Protein AF-0000000067867889 (afdb_homodimer)

InterPro domains:
  IPR010084 Beta-hydroxyacyl-(acyl-carrier-protein) dehydratase FabZ [MF_00406] (2-140)
  IPR010084 Beta-hydroxyacyl-(acyl-carrier-protein) dehydratase FabZ [NF000582] (3-139)
  IPR010084 Beta-hydroxyacyl-(acyl-carrier-protein) dehydratase FabZ [TIGR01750] (2-139)
  IPR013114 Beta-hydroxydecanoyl thiol ester dehydrase, FabA/FabZ [PF07977] (11-134)
  IPR013114 Beta-hydroxydecanoyl thiol ester dehydrase, FabA/FabZ [PTHR30272] (1-140)
  IPR029069 HotDog domain superfamily [SSF54637] (1-139)

Sequence (280 aa):
MMDINEIREILPHRYPFLLVDRVTEVVEGKSIKGYKNVTINDQFFQGHFPEKPIMPGVLILEALAQLGAVSILSMNEFKGKIPMFAGADKVKWRKPVVPGDRLDLSCEIIKLRGPIGIGKAVATVEGKKVCEAEIMFAIGMMDINEIREILPHRYPFLLVDRVTEVVEGKSIKGYKNVTINDQFFQGHFPEKPIMPGVLILEALAQLGAVSILSMNEFKGKIPMFAGADKVKWRKPVVPGDRLDLSCEIIKLRGPIGIGKAVATVEGKKVCEAEIMFAIG

Solvent-accessible surface area (backbone atoms only — not comparable to full-atom values): 14003 Å² total; per-residue (Å²): 109,40,49,54,70,59,47,51,73,52,41,73,44,29,68,83,54,52,54,64,51,35,36,61,42,76,41,68,61,40,32,34,31,32,30,26,76,39,49,78,80,43,69,59,34,56,1,32,21,68,91,54,59,35,61,57,59,50,55,54,53,48,26,43,50,52,53,45,44,47,26,44,32,66,32,80,95,37,52,86,47,51,77,40,70,36,31,36,30,69,31,37,43,73,52,88,46,39,62,75,40,52,40,37,34,33,27,37,45,77,44,73,58,87,49,35,36,33,29,48,30,42,32,24,47,92,83,39,72,28,33,37,31,38,40,28,37,37,50,91,109,38,48,55,70,57,47,50,74,51,42,76,45,29,68,82,54,52,55,63,51,35,35,63,43,76,42,69,62,39,33,34,32,30,29,25,77,38,47,80,78,44,67,58,34,56,0,35,22,68,89,54,62,35,61,56,58,49,57,54,52,47,28,43,50,52,52,44,45,48,26,43,33,66,32,80,92,35,53,86,48,50,78,38,72,35,30,38,33,67,31,38,42,73,50,88,44,40,62,74,40,51,40,36,34,34,27,37,43,78,44,73,58,88,49,37,34,33,27,47,28,41,32,23,46,93,84,39,73,26,32,38,29,36,42,29,35,35,51,91

Organism: NCBI:txid29363

pLDDT: mean 97.21, std 2.28, range [83.44, 98.94]

Secondary structure (DSSP, 8-state):
-B-HHHHHHH----TTS----EEEEEETTTEEEEEEE--TTSGGGGTS-TTS----HHHHHHHHHHHHHHHHHTSGGGTTPPEEEEEEEEEEE-S---TT-EEEEEEEEEEEETTEEEEEEEEEETTEEEEEEEEEEEE-/-B-HHHHHHH----TTS----EEEEEETTTEEEEEEE--TTSGGGGTS-TTS----HHHHHHHHHHHHHHHHHTSGGGTTPPEEEEEEEEEEE-S---TT-EEEEEEEEEEEETTEEEEEEEEEETTEEEEEEEEEEEE-

Foldseek 3Di:
DDAPVRLVQQAVDDPPLQFFGDWDDADALFKTKGKGAAACPRPCQVVCPVVDRFDDLVSLVSNQVSRNSSRHCVDPVQPPWHKDFDDKDPKDFADTDGHPWMKIKMWGWDDDDPQKTWIWMFIDTPPHTGIIIITMMGTD/DDAPVRLVQQAVDDPPLQFFGDWDDADALFKTKGWGAAACPRPCQVVVPVVDRFDDLVS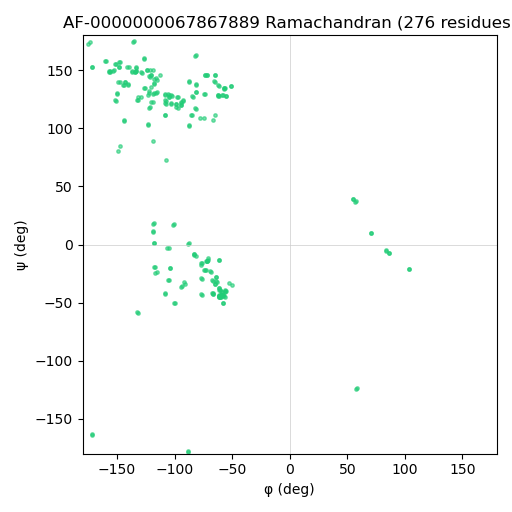LVSNQVSRNSSRHCVDPVQPPWHKDFDDKDPKDFADTDGHPWMKIKMWGWPDDDPQKTWIWMFIDTPPHTGIIIITIMGTD

Radius of gyration: 17.79 Å; Cα contacts (8 Å, |Δi|>4): 729; chains: 2; bounding box: 42×50×40 Å

Nearest PDB structures (foldseek):
  1u1z-assembly1_A  TM=9.637E-01  e=2.043E-18  Pseudomonas aeruginosa
  3d6x-assembly1_B  TM=9.650E-01  e=4.343E-18  Campylobacter jejuni subsp. jejuni 81-176
  3d6x-assembly1_D  TM=9.685E-01  e=1.329E-16  Campylobacter jejuni subsp. jejuni 81-176
  5buy-assembly1_B  TM=9.452E-01  e=1.776E-16  Francisella tularensis subsp. tularensis SCHU S4
  1zhg-assembly1_A  TM=8.861E-01  e=1.297E-14  Plasmodium falciparum

Structure (mmCIF, N/CA/C/O backbone):
data_AF-0000000067867889-model_v1
#
loop_
_entity.id
_entity.type
_entity.pdbx_description
1 polymer 3-hydroxyacyl-
#
loop_
_atom_site.group_PDB
_atom_site.id
_atom_site.type_symbol
_atom_site.label_atom_id
_atom_site.label_alt_id
_atom_site.label_comp_id
_atom_site.label_asym_id
_atom_site.label_entity_id
_atom_site.label_seq_id
_atom_site.pdbx_PDB_ins_code
_atom_site.Cartn_x
_atom_site.Cartn_y
_atom_site.Cartn_z
_atom_site.occupancy
_atom_site.B_iso_or_equiv
_atom_site.auth_seq_id
_atom_site.auth_comp_id
_atom_site.auth_asym_id
_atom_site.auth_atom_id
_atom_site.pdbx_PDB_model_num
ATOM 1 N N . MET A 1 1 ? -10.625 23.594 7.547 1 92.06 1 MET A N 1
ATOM 2 C CA . MET A 1 1 ? -10.672 22.906 6.262 1 92.06 1 MET A CA 1
ATOM 3 C C . MET A 1 1 ? -9.445 23.25 5.422 1 92.06 1 MET A C 1
ATOM 5 O O . MET A 1 1 ? -9.086 24.422 5.289 1 92.06 1 MET A O 1
ATOM 9 N N . MET A 1 2 ? -8.711 22.234 5.023 1 97.19 2 MET A N 1
ATOM 10 C CA . MET A 1 2 ? -7.539 22.453 4.18 1 97.19 2 MET A CA 1
ATOM 11 C C . MET A 1 2 ? -7.801 21.969 2.756 1 97.19 2 MET A C 1
ATOM 13 O O . MET A 1 2 ? -8.273 20.844 2.553 1 97.19 2 MET A O 1
ATOM 17 N N . ASP A 1 3 ? -7.512 22.859 1.824 1 98.12 3 ASP A N 1
ATOM 18 C CA . ASP A 1 3 ? -7.625 22.453 0.428 1 98.12 3 ASP A CA 1
ATOM 19 C C . ASP A 1 3 ? -6.32 21.828 -0.07 1 98.12 3 ASP A C 1
ATOM 21 O O . ASP A 1 3 ? -5.379 21.656 0.704 1 98.12 3 ASP A O 1
ATOM 25 N N . ILE A 1 4 ? -6.359 21.469 -1.375 1 98.19 4 ILE A N 1
ATOM 26 C CA . ILE A 1 4 ? -5.258 20.688 -1.925 1 98.19 4 ILE A CA 1
ATOM 27 C C . ILE A 1 4 ? -3.973 21.516 -1.887 1 98.19 4 ILE A C 1
ATOM 29 O O . ILE A 1 4 ? -2.885 20.984 -1.678 1 98.19 4 ILE A O 1
ATOM 33 N N . ASN A 1 5 ? -4.062 22.828 -2.074 1 98.12 5 ASN A N 1
ATOM 34 C CA . ASN A 1 5 ? -2.873 23.672 -2.039 1 98.12 5 ASN A CA 1
ATOM 35 C C . ASN A 1 5 ? -2.258 23.719 -0.644 1 98.12 5 ASN A C 1
ATOM 37 O O . ASN A 1 5 ? -1.038 23.641 -0.496 1 98.12 5 ASN A O 1
ATOM 41 N N . GLU A 1 6 ? -3.059 23.812 0.32 1 98.06 6 GLU A N 1
ATOM 42 C CA . GLU A 1 6 ? -2.596 23.812 1.704 1 98.06 6 GLU A CA 1
ATOM 43 C C . GLU A 1 6 ? -2.004 22.453 2.086 1 98.06 6 GLU A C 1
ATOM 45 O O . GLU A 1 6 ? -0.98 22.391 2.771 1 98.06 6 GLU A O 1
ATOM 50 N N . ILE A 1 7 ? -2.641 21.391 1.685 1 98.25 7 ILE A N 1
ATOM 51 C CA . ILE A 1 7 ? -2.152 20.047 1.947 1 98.25 7 ILE A CA 1
ATOM 52 C C . ILE A 1 7 ? -0.767 19.859 1.331 1 98.25 7 ILE A C 1
ATOM 54 O O . ILE A 1 7 ? 0.137 19.312 1.966 1 98.25 7 ILE A O 1
ATOM 58 N N . ARG A 1 8 ? -0.556 20.391 0.138 1 97.31 8 ARG A N 1
ATOM 59 C CA . ARG A 1 8 ? 0.701 20.25 -0.592 1 97.31 8 ARG A CA 1
ATOM 60 C C . ARG A 1 8 ? 1.818 21.031 0.093 1 97.31 8 ARG A C 1
ATOM 62 O O . ARG A 1 8 ? 3 20.75 -0.122 1 97.31 8 ARG A O 1
ATOM 69 N N . GLU A 1 9 ? 1.477 22.031 0.89 1 97.19 9 GLU A N 1
ATOM 70 C CA . GLU A 1 9 ? 2.475 22.766 1.662 1 97.19 9 GLU A CA 1
ATOM 71 C C . GLU A 1 9 ? 2.994 21.938 2.828 1 97.19 9 GLU A C 1
ATOM 73 O O . GLU A 1 9 ? 4.078 22.203 3.355 1 97.19 9 GLU A O 1
ATOM 78 N N . ILE A 1 10 ? 2.195 20.984 3.188 1 97.12 10 ILE A N 1
ATOM 79 C CA . ILE A 1 10 ? 2.52 20.188 4.371 1 97.12 10 ILE A CA 1
ATOM 80 C C . ILE A 1 10 ? 3.141 18.859 3.947 1 97.12 10 ILE A C 1
ATOM 82 O O . ILE A 1 10 ? 4.199 18.484 4.453 1 97.12 10 ILE A O 1
ATOM 86 N N . LEU A 1 11 ? 2.504 18.156 3.037 1 97 11 LEU A N 1
ATOM 87 C CA . LEU A 1 11 ? 2.959 16.859 2.568 1 97 11 LEU A CA 1
ATOM 88 C C . LEU A 1 11 ? 3.932 17 1.403 1 97 11 LEU A C 1
ATOM 90 O O . LEU A 1 11 ? 3.695 17.797 0.489 1 97 11 LEU A O 1
ATOM 94 N N . PRO A 1 12 ? 4.934 16.203 1.407 1 96.44 12 PRO A N 1
ATOM 95 C CA . PRO A 1 12 ? 5.844 16.234 0.26 1 96.44 12 PRO A CA 1
ATOM 96 C C . PRO A 1 12 ? 5.32 15.422 -0.924 1 96.44 12 PRO A C 1
ATOM 98 O O . PRO A 1 12 ? 5.879 15.492 -2.021 1 96.44 12 PRO A O 1
ATOM 101 N N . HIS A 1 13 ? 4.301 14.672 -0.744 1 97.56 13 HIS A N 1
ATOM 102 C CA . HIS A 1 13 ? 3.709 13.82 -1.769 1 97.56 13 HIS A CA 1
ATOM 103 C C . HIS A 1 13 ? 3.129 14.648 -2.908 1 97.56 13 HIS A C 1
ATOM 105 O O . HIS A 1 13 ? 2.578 15.727 -2.678 1 97.56 13 HIS A O 1
ATOM 111 N N . ARG A 1 14 ? 3.219 14.117 -4.059 1 97.69 14 ARG A N 1
ATOM 112 C CA . ARG A 1 14 ? 2.621 14.695 -5.258 1 97.69 14 ARG A CA 1
ATOM 113 C C . ARG A 1 14 ? 1.938 13.625 -6.102 1 97.69 14 ARG A C 1
ATOM 115 O O . ARG A 1 14 ? 1.982 12.438 -5.766 1 97.69 14 ARG A O 1
ATOM 122 N N . TYR A 1 15 ? 1.26 14.078 -7.16 1 95.12 15 TYR A N 1
ATOM 123 C CA . TYR A 1 15 ? 0.7 13.117 -8.102 1 95.12 15 TYR A CA 1
ATOM 124 C C . TYR A 1 15 ? 1.784 12.203 -8.648 1 95.12 15 TYR A C 1
ATOM 126 O O . TYR A 1 15 ? 2.887 12.648 -8.969 1 95.12 15 TYR A O 1
ATOM 134 N N . PRO A 1 16 ? 1.438 10.961 -8.664 1 95.31 16 PRO A N 1
ATOM 135 C CA . PRO A 1 16 ? 0.186 10.227 -8.469 1 95.31 16 PRO A CA 1
ATOM 136 C C . PRO A 1 16 ? 0.068 9.617 -7.074 1 95.31 16 PRO A C 1
ATOM 138 O O . PRO A 1 16 ? -0.771 8.742 -6.848 1 95.31 16 PRO A O 1
ATOM 141 N N . PHE A 1 17 ? 0.87 10.07 -6.094 1 97.38 17 PHE A N 1
ATOM 142 C CA . PHE A 1 17 ? 0.901 9.398 -4.801 1 97.38 17 PHE A CA 1
ATOM 143 C C . PHE A 1 17 ? 0.455 10.336 -3.688 1 97.38 17 PHE A C 1
ATOM 145 O O . PHE A 1 17 ? 0.81 10.141 -2.523 1 97.38 17 PHE A O 1
ATOM 152 N N . LEU A 1 18 ? -0.107 11.516 -4.055 1 98.12 18 LEU A N 1
ATOM 153 C CA . LEU A 1 18 ? -0.86 12.336 -3.107 1 98.12 18 LEU A CA 1
ATOM 154 C C . LEU A 1 18 ? -2.311 11.875 -3.027 1 98.12 18 LEU A C 1
ATOM 156 O O . LEU A 1 18 ? -3.076 12.047 -3.98 1 98.12 18 LEU A O 1
ATOM 160 N N . LEU A 1 19 ? -2.719 11.297 -1.883 1 98.62 19 LEU A N 1
ATOM 161 C CA . LEU A 1 19 ? -3.961 10.539 -1.823 1 98.62 19 LEU A CA 1
ATOM 162 C C . LEU A 1 19 ? -4.941 11.172 -0.841 1 98.62 19 LEU A C 1
ATOM 164 O O . LEU A 1 19 ? -5.828 10.492 -0.316 1 98.62 19 LEU A O 1
ATOM 168 N N . VAL A 1 20 ? -4.758 12.383 -0.496 1 98.81 20 VAL A N 1
ATOM 169 C CA . VAL A 1 20 ? -5.695 13.164 0.304 1 98.81 20 VAL A CA 1
ATOM 170 C C . VAL A 1 20 ? -6.148 14.391 -0.482 1 98.81 20 VAL A C 1
ATOM 172 O O . VAL A 1 20 ? -5.328 15.227 -0.866 1 98.81 20 VAL A O 1
ATOM 175 N N . ASP A 1 21 ? -7.414 14.5 -0.655 1 98.81 21 ASP A N 1
ATOM 176 C CA . ASP A 1 21 ? -7.949 15.594 -1.463 1 98.81 21 ASP A CA 1
ATOM 177 C C . ASP A 1 21 ? -8.336 16.781 -0.59 1 98.81 21 ASP A C 1
ATOM 179 O O . ASP A 1 21 ? -8.258 17.938 -1.029 1 98.81 21 ASP A O 1
ATOM 183 N N . ARG A 1 22 ? -8.836 16.469 0.567 1 98.88 22 ARG A N 1
ATOM 184 C CA . ARG A 1 22 ? -9.32 17.5 1.483 1 98.88 22 ARG A CA 1
ATOM 185 C C . ARG A 1 22 ? -9.109 17.078 2.936 1 98.88 22 ARG A C 1
ATOM 187 O O . ARG A 1 22 ? -9.25 15.906 3.273 1 98.88 22 ARG A O 1
ATOM 194 N N . VAL A 1 23 ? -8.719 18 3.754 1 98.88 23 VAL A N 1
ATOM 195 C CA . VAL A 1 23 ? -8.781 17.859 5.203 1 98.88 23 VAL A CA 1
ATOM 196 C C . VAL A 1 23 ? -9.938 18.688 5.758 1 98.88 23 VAL A C 1
ATOM 198 O O . VAL A 1 23 ? -10.031 19.891 5.496 1 98.88 23 VAL A O 1
ATOM 201 N N . THR A 1 24 ? -10.766 18.047 6.523 1 98.81 24 THR A N 1
ATOM 202 C CA . THR A 1 24 ? -11.984 18.719 6.949 1 98.81 24 THR A CA 1
ATOM 203 C C . THR A 1 24 ? -11.891 19.141 8.414 1 98.81 24 THR A C 1
ATOM 205 O O . THR A 1 24 ? -12.555 20.078 8.836 1 98.81 24 THR A O 1
ATOM 208 N N . GLU A 1 25 ? -11.164 18.391 9.188 1 98.56 25 GLU A N 1
ATOM 209 C CA . GLU A 1 25 ? -10.938 18.656 10.609 1 98.56 25 GLU A CA 1
ATOM 210 C C . GLU A 1 25 ? -9.516 18.281 11.008 1 98.56 25 GLU A C 1
ATOM 212 O O . GLU A 1 25 ? -8.984 17.25 10.562 1 98.56 25 GLU A O 1
ATOM 217 N N . VAL A 1 26 ? -8.961 19.172 11.867 1 97.62 26 VAL A N 1
ATOM 218 C CA . VAL A 1 26 ? -7.621 18.812 12.328 1 97.62 26 VAL A CA 1
ATOM 219 C C . VAL A 1 26 ? -7.387 19.391 13.727 1 97.62 26 VAL A C 1
ATOM 221 O O . VAL A 1 26 ? -7.688 20.547 13.977 1 97.62 26 VAL A O 1
ATOM 224 N N . VAL A 1 27 ? -7.074 18.562 14.586 1 97.12 27 VAL A N 1
ATOM 225 C CA . VAL A 1 27 ? -6.398 18.922 15.828 1 97.12 27 VAL A CA 1
ATOM 226 C C . VAL A 1 27 ? -4.949 18.438 15.789 1 97.12 27 VAL A C 1
ATOM 228 O O . VAL A 1 27 ? -4.691 17.234 15.867 1 97.12 27 VAL A O 1
ATOM 231 N N . GLU A 1 28 ? -4.031 19.297 15.727 1 95.75 28 GLU A N 1
ATOM 232 C CA . GLU A 1 28 ? -2.625 18.984 15.484 1 95.75 28 GLU A CA 1
ATOM 233 C C . GLU A 1 28 ? -2.105 17.969 16.5 1 95.75 28 GLU A C 1
ATOM 235 O O . GLU A 1 28 ? -2.273 18.156 17.703 1 95.75 28 GLU A O 1
ATOM 240 N N . GLY A 1 29 ? -1.526 16.953 15.984 1 95.25 29 GLY A N 1
ATOM 241 C CA . GLY A 1 29 ? -0.893 15.953 16.828 1 95.25 29 GLY A CA 1
ATOM 242 C C . GLY A 1 29 ? -1.887 15.117 17.609 1 95.25 29 GLY A C 1
ATOM 243 O O . GLY A 1 29 ? -1.506 14.391 18.531 1 95.25 29 GLY A O 1
ATOM 244 N N . LYS A 1 30 ? -3.16 15.266 17.281 1 96.94 30 LYS A N 1
ATOM 245 C CA . LYS A 1 30 ? -4.156 14.555 18.094 1 96.94 30 LYS A CA 1
ATOM 246 C C . LYS A 1 30 ? -5.156 13.82 17.203 1 96.94 30 LYS A C 1
ATOM 248 O O . LYS A 1 30 ? -5.328 12.609 17.328 1 96.94 30 LYS A O 1
ATOM 253 N N . SER A 1 31 ? -5.84 14.586 16.344 1 98.38 31 SER A N 1
ATOM 254 C CA . SER A 1 31 ? -6.859 13.969 15.5 1 98.38 31 SER A CA 1
ATOM 255 C C . SER A 1 31 ? -7.02 14.719 14.188 1 98.38 31 SER A C 1
ATOM 257 O O . SER A 1 31 ? -6.766 15.922 14.109 1 98.38 31 SER A O 1
ATOM 259 N N . ILE A 1 32 ? -7.5 13.977 13.188 1 98.81 32 ILE A N 1
ATOM 260 C CA . ILE A 1 32 ? -7.672 14.586 11.867 1 98.81 32 ILE A CA 1
ATOM 261 C C . ILE A 1 32 ? -8.719 13.805 11.07 1 98.81 32 ILE A C 1
ATOM 263 O O . ILE A 1 32 ? -8.836 12.586 11.219 1 98.81 32 ILE A O 1
ATOM 267 N N . LYS A 1 33 ? -9.438 14.508 10.211 1 98.94 33 LYS A N 1
ATOM 268 C CA . LYS A 1 33 ? -10.391 13.945 9.258 1 98.94 33 LYS A CA 1
ATOM 269 C C . LYS A 1 33 ? -10.219 14.57 7.879 1 98.94 33 LYS A C 1
ATOM 271 O O . LYS A 1 33 ? -9.859 15.742 7.758 1 98.94 33 LYS A O 1
ATOM 276 N N . GLY A 1 34 ? -10.469 13.875 6.891 1 98.94 34 GLY A N 1
ATOM 277 C CA . GLY A 1 34 ? -10.43 14.289 5.5 1 98.94 34 GLY A CA 1
ATOM 278 C C . GLY A 1 34 ? -10.984 13.25 4.547 1 98.94 34 GLY A C 1
ATOM 279 O O . GLY A 1 34 ? -11.734 12.359 4.961 1 98.94 34 GLY A O 1
ATOM 280 N N . TYR A 1 35 ? -10.664 13.422 3.23 1 98.94 35 TYR A N 1
ATOM 281 C CA . TYR A 1 35 ? -11.18 12.414 2.314 1 98.94 35 TYR A CA 1
ATOM 282 C C . TYR A 1 35 ? -10.383 12.406 1.014 1 98.94 35 TYR A C 1
ATOM 284 O O . TYR A 1 35 ? -9.625 13.336 0.736 1 98.94 35 TYR A O 1
ATOM 292 N N . LYS A 1 36 ? -10.445 11.336 0.365 1 98.88 36 LYS A N 1
ATOM 293 C CA . LYS A 1 36 ? -10.023 11.156 -1.02 1 98.88 36 LYS A CA 1
ATOM 294 C C . LYS A 1 36 ? -11.203 10.789 -1.914 1 98.88 36 LYS A C 1
ATOM 296 O O . LYS A 1 36 ? -11.961 9.867 -1.606 1 98.88 36 LYS A O 1
ATOM 301 N N . ASN A 1 37 ? -11.328 11.492 -3.012 1 98.88 37 ASN A N 1
ATOM 302 C CA . ASN A 1 37 ? -12.258 11.086 -4.059 1 98.88 37 ASN A CA 1
ATOM 303 C C . ASN A 1 37 ? -11.633 10.039 -4.984 1 98.88 37 ASN A C 1
ATOM 305 O O . ASN A 1 37 ? -10.547 10.258 -5.527 1 98.88 37 ASN A O 1
ATOM 309 N N . VAL A 1 38 ? -12.352 8.914 -5.145 1 98.81 38 VAL A N 1
ATOM 310 C CA . VAL A 1 38 ? -11.852 7.816 -5.965 1 98.81 38 VAL A CA 1
ATOM 311 C C . VAL A 1 38 ? -12.461 7.895 -7.363 1 98.81 38 VAL A C 1
ATOM 313 O O . VAL A 1 38 ? -13.68 7.801 -7.523 1 98.81 38 VAL A O 1
ATOM 316 N N . THR A 1 39 ? -11.602 8.078 -8.344 1 98.56 39 THR A N 1
ATOM 317 C CA . THR A 1 39 ? -12.039 8.234 -9.727 1 98.56 39 THR A CA 1
ATOM 318 C C . THR A 1 39 ? -11.375 7.199 -10.625 1 98.56 39 THR A C 1
ATOM 320 O O . THR A 1 39 ? -10.242 6.781 -10.375 1 98.56 39 THR A O 1
ATOM 323 N N . ILE A 1 40 ? -12.094 6.805 -11.711 1 97.94 40 ILE A N 1
ATOM 324 C CA . ILE A 1 40 ? -11.562 5.82 -12.648 1 97.94 40 ILE A CA 1
ATOM 325 C C . ILE A 1 40 ? -10.273 6.348 -13.281 1 97.94 40 ILE A C 1
ATOM 327 O O . ILE A 1 40 ? -9.492 5.582 -13.844 1 97.94 40 ILE A O 1
ATOM 331 N N . ASN A 1 41 ? -10.047 7.656 -13.094 1 97.06 41 ASN A N 1
ATOM 332 C CA . ASN A 1 41 ? -8.867 8.281 -13.68 1 97.06 41 ASN A CA 1
ATOM 333 C C . ASN A 1 41 ? -7.633 8.086 -12.812 1 97.06 41 ASN A C 1
ATOM 335 O O . ASN A 1 41 ? -6.527 8.469 -13.203 1 97.06 41 ASN A O 1
ATOM 339 N N . ASP A 1 42 ? -7.793 7.559 -11.625 1 96.69 42 ASP A N 1
ATOM 340 C CA . ASP A 1 42 ? -6.617 7.203 -10.836 1 96.69 42 ASP A CA 1
ATOM 341 C C . ASP A 1 42 ? -5.777 6.145 -11.547 1 96.69 42 ASP A C 1
ATOM 343 O O . ASP A 1 42 ? -6.312 5.148 -12.039 1 96.69 42 ASP A O 1
ATOM 347 N N . GLN A 1 43 ? -4.527 6.301 -11.555 1 95.5 43 GLN A N 1
ATOM 348 C CA . GLN A 1 43 ? -3.617 5.555 -12.422 1 95.5 43 GLN A CA 1
ATOM 349 C C . GLN A 1 43 ? -3.6 4.074 -12.047 1 95.5 43 GLN A C 1
ATOM 351 O O . GLN A 1 43 ? -3.418 3.215 -12.914 1 95.5 43 GLN A O 1
ATOM 356 N N . PHE A 1 44 ? -3.793 3.771 -10.805 1 96.81 44 PHE A N 1
ATOM 357 C CA . PHE A 1 44 ? -3.627 2.398 -10.336 1 96.81 44 PHE A CA 1
ATOM 358 C C . PHE A 1 44 ? -4.746 1.51 -10.859 1 96.81 44 PHE A C 1
ATOM 360 O O . PHE A 1 44 ? -4.637 0.282 -10.836 1 96.81 44 PHE A O 1
ATOM 367 N N . PHE A 1 45 ? -5.805 2.061 -11.43 1 97.31 45 PHE A N 1
ATOM 368 C CA . PHE A 1 45 ? -6.906 1.25 -11.938 1 97.31 45 PHE A CA 1
ATOM 369 C C . PHE A 1 45 ? -6.539 0.61 -13.273 1 97.31 45 PHE A C 1
ATOM 371 O O . PHE A 1 45 ? -7.191 -0.342 -13.711 1 97.31 45 PHE A O 1
ATOM 378 N N . GLN A 1 46 ? -5.531 1.131 -13.906 1 95.56 46 GLN A N 1
ATOM 379 C CA . GLN A 1 46 ? -5.051 0.515 -15.133 1 95.56 46 GLN A CA 1
ATOM 380 C C . GLN A 1 46 ? -4.508 -0.886 -14.875 1 95.56 46 GLN A C 1
ATOM 382 O O . GLN A 1 46 ? -4.574 -1.758 -15.742 1 95.56 46 GLN A O 1
ATOM 387 N N . GLY A 1 47 ? -4.047 -1.03 -13.664 1 95.94 47 GLY A N 1
ATOM 388 C CA . GLY A 1 47 ? -3.383 -2.289 -13.359 1 95.94 47 GLY A CA 1
ATOM 389 C C . GLY A 1 47 ? -4.109 -3.105 -12.312 1 95.94 47 GLY A C 1
ATOM 390 O O . GLY A 1 47 ? -3.885 -4.312 -12.188 1 95.94 47 GLY A O 1
ATOM 391 N N . HIS A 1 48 ? -4.934 -2.504 -11.445 1 96.25 48 HIS A N 1
ATOM 392 C CA . HIS A 1 48 ? -5.66 -3.156 -10.367 1 96.25 48 HIS A CA 1
ATOM 393 C C . HIS A 1 48 ? -7.168 -3.002 -10.547 1 96.25 48 HIS A C 1
ATOM 395 O O . HIS A 1 48 ? -7.801 -2.201 -9.852 1 96.25 48 HIS A O 1
ATOM 401 N N . PHE A 1 49 ? -7.961 -3.672 -11.125 1 91.25 49 PHE A N 1
ATOM 402 C CA . PHE A 1 49 ? -7.664 -4.605 -12.203 1 91.25 49 PHE A CA 1
ATOM 403 C C . PHE A 1 49 ? -8.25 -4.117 -13.516 1 91.25 49 PHE A C 1
ATOM 405 O O . PHE A 1 49 ? -9.312 -3.488 -13.539 1 91.25 49 PHE A O 1
ATOM 412 N N . PRO A 1 50 ? -7.664 -4.336 -14.555 1 89.81 50 PRO A N 1
ATOM 413 C CA . PRO A 1 50 ? -8.18 -3.775 -15.805 1 89.81 50 PRO A CA 1
ATOM 414 C C . PRO A 1 50 ? -9.664 -4.059 -16.016 1 89.81 50 PRO A C 1
ATOM 416 O O . PRO A 1 50 ? -10.398 -3.182 -16.469 1 89.81 50 PRO A O 1
ATOM 419 N N . GLU A 1 51 ? -10.172 -5.195 -15.594 1 91.12 51 GLU A N 1
ATOM 420 C CA . GLU A 1 51 ? -11.555 -5.562 -15.875 1 91.12 51 GLU A CA 1
ATOM 421 C C . GLU A 1 51 ? -12.422 -5.434 -14.625 1 91.12 51 GLU A C 1
ATOM 423 O O . GLU A 1 51 ? -13.633 -5.672 -14.672 1 91.12 51 GLU A O 1
ATOM 428 N N . LYS A 1 52 ? -11.906 -5.113 -13.523 1 94.38 52 LYS A N 1
ATOM 429 C CA . LYS A 1 52 ? -12.594 -4.98 -12.242 1 94.38 52 LYS A CA 1
ATOM 430 C C . LYS A 1 52 ? -11.93 -3.916 -11.375 1 94.38 52 LYS A C 1
ATOM 432 O O . LYS A 1 52 ? -11.172 -4.242 -10.453 1 94.38 52 LYS A O 1
ATOM 437 N N . PRO A 1 53 ? -12.312 -2.678 -11.719 1 96.56 53 PRO A N 1
ATOM 438 C CA . PRO A 1 53 ? -11.625 -1.594 -11.016 1 96.56 53 PRO A CA 1
ATOM 439 C C . PRO A 1 53 ? -11.922 -1.58 -9.516 1 96.56 53 PRO A C 1
ATOM 441 O O . PRO A 1 53 ? -13.055 -1.316 -9.109 1 96.56 53 PRO A O 1
ATOM 444 N N . ILE A 1 54 ? -10.922 -1.882 -8.742 1 97.31 54 ILE A N 1
ATOM 445 C CA . ILE A 1 54 ? -10.938 -1.859 -7.285 1 97.31 54 ILE A CA 1
ATOM 446 C C . ILE A 1 54 ? -9.703 -1.113 -6.77 1 97.31 54 ILE A C 1
ATOM 448 O O . ILE A 1 54 ? -8.578 -1.39 -7.195 1 97.31 54 ILE A O 1
ATOM 452 N N . MET A 1 55 ? -9.906 -0.119 -5.926 1 98.5 55 MET A N 1
ATOM 453 C CA . MET A 1 55 ? -8.758 0.57 -5.344 1 98.5 55 MET A CA 1
ATOM 454 C C . MET A 1 55 ? -7.91 -0.39 -4.52 1 98.5 55 MET A C 1
ATOM 456 O O . MET A 1 55 ? -8.43 -1.117 -3.672 1 98.5 55 MET A O 1
ATOM 460 N N . PRO A 1 56 ? -6.645 -0.435 -4.777 1 98.06 56 PRO A N 1
ATOM 461 C CA . PRO A 1 56 ? -5.809 -1.332 -3.979 1 98.06 56 PRO A CA 1
ATOM 462 C C . PRO A 1 56 ? -5.891 -1.038 -2.482 1 98.06 56 PRO A C 1
ATOM 464 O O . PRO A 1 56 ? -5.781 0.12 -2.07 1 98.06 56 PRO A O 1
ATOM 467 N N . GLY A 1 57 ? -6.031 -2.041 -1.668 1 98.44 57 GLY A N 1
ATOM 468 C CA . GLY A 1 57 ? -6.078 -1.867 -0.225 1 98.44 57 GLY A CA 1
ATOM 469 C C . GLY A 1 57 ? -4.867 -1.145 0.33 1 98.44 57 GLY A C 1
ATOM 470 O O . GLY A 1 57 ? -4.996 -0.28 1.2 1 98.44 57 GLY A O 1
ATOM 471 N N . VAL A 1 58 ? -3.729 -1.404 -0.147 1 98.81 58 VAL A N 1
ATOM 472 C CA . VAL A 1 58 ? -2.494 -0.81 0.354 1 98.81 58 VAL A CA 1
ATOM 473 C C . VAL A 1 58 ? -2.514 0.699 0.115 1 98.81 58 VAL A C 1
ATOM 475 O O . VAL A 1 58 ? -1.917 1.462 0.877 1 98.81 58 VAL A O 1
ATOM 478 N N . LEU A 1 59 ? -3.164 1.143 -0.932 1 98.75 59 LEU A N 1
ATOM 479 C CA . LEU A 1 59 ? -3.236 2.576 -1.192 1 98.75 59 LEU A CA 1
ATOM 480 C C . LEU A 1 59 ? -4.254 3.244 -0.273 1 98.75 59 LEU A C 1
ATOM 482 O O . LEU A 1 59 ? -4.105 4.418 0.075 1 98.75 59 LEU A O 1
ATOM 486 N N . ILE A 1 60 ? -5.273 2.512 0.14 1 98.94 60 ILE A N 1
ATOM 487 C CA . ILE A 1 60 ? -6.156 3.016 1.187 1 98.94 60 ILE A CA 1
ATOM 488 C C . ILE A 1 60 ? -5.359 3.229 2.473 1 98.94 60 ILE A C 1
ATOM 490 O O . ILE A 1 60 ? -5.473 4.277 3.113 1 98.94 60 ILE A O 1
ATOM 494 N N . LEU A 1 61 ? -4.535 2.268 2.781 1 98.94 61 LEU A N 1
ATOM 495 C CA . LEU A 1 61 ? -3.656 2.379 3.941 1 98.94 61 LEU A CA 1
ATOM 496 C C . LEU A 1 61 ? -2.738 3.59 3.816 1 98.94 61 LEU A C 1
ATOM 498 O O . LEU A 1 61 ? -2.539 4.328 4.785 1 98.94 61 LEU A O 1
ATOM 502 N N . GLU A 1 62 ? -2.184 3.789 2.643 1 98.75 62 GLU A N 1
ATOM 503 C CA . GLU A 1 62 ? -1.324 4.941 2.385 1 98.75 62 GLU A CA 1
ATOM 504 C C . GLU A 1 62 ? -2.084 6.25 2.568 1 98.75 62 GLU A C 1
ATOM 506 O O . GLU A 1 62 ? -1.554 7.207 3.137 1 98.75 62 GLU A O 1
ATOM 511 N N . ALA A 1 63 ? -3.285 6.316 2.08 1 98.88 63 ALA A N 1
ATOM 512 C CA . ALA A 1 63 ? -4.102 7.516 2.24 1 98.88 63 ALA A CA 1
ATOM 513 C C . ALA A 1 63 ? -4.289 7.859 3.717 1 98.88 63 ALA A C 1
ATOM 515 O O . ALA A 1 63 ? -4.188 9.023 4.109 1 98.88 63 ALA A O 1
ATOM 516 N N . LEU A 1 64 ? -4.547 6.816 4.473 1 98.94 64 LEU A N 1
ATOM 517 C CA . LEU A 1 64 ? -4.68 6.992 5.914 1 98.94 64 LEU A CA 1
ATOM 518 C C . LEU A 1 64 ? -3.381 7.512 6.523 1 98.94 64 LEU A C 1
ATOM 520 O O . LEU A 1 64 ? -3.4 8.414 7.359 1 98.94 64 LEU A O 1
ATOM 524 N N . ALA A 1 65 ? -2.285 6.934 6.117 1 98.69 65 ALA A N 1
ATOM 525 C CA . ALA A 1 65 ? -0.979 7.348 6.621 1 98.69 65 ALA A CA 1
ATOM 526 C C . ALA A 1 65 ? -0.693 8.805 6.27 1 98.69 65 ALA A C 1
ATOM 528 O O . ALA A 1 65 ? -0.212 9.57 7.105 1 98.69 65 ALA A O 1
ATOM 529 N N . GLN A 1 66 ? -0.971 9.172 5.059 1 98.56 66 GLN A N 1
ATOM 530 C CA . GLN A 1 66 ? -0.767 10.547 4.629 1 98.56 66 GLN A CA 1
ATOM 531 C C . GLN A 1 66 ? -1.605 11.516 5.461 1 98.56 66 GLN A C 1
ATOM 533 O O . GLN A 1 66 ? -1.121 12.57 5.871 1 98.56 66 GLN A O 1
ATOM 538 N N . LEU A 1 67 ? -2.855 11.172 5.684 1 98.75 67 LEU A N 1
ATOM 539 C CA . LEU A 1 67 ? -3.723 12.016 6.5 1 98.75 67 LEU A CA 1
ATOM 540 C C . LEU A 1 67 ? -3.133 12.211 7.891 1 98.75 67 LEU A C 1
ATOM 542 O O . LEU A 1 67 ? -3.053 13.344 8.375 1 98.75 67 LEU A O 1
ATOM 546 N N . GLY A 1 68 ? -2.754 11.117 8.523 1 98.12 68 GLY A N 1
ATOM 547 C CA . GLY A 1 68 ? -2.104 11.219 9.82 1 98.12 68 GLY A CA 1
ATOM 548 C C . GLY A 1 68 ? -0.865 12.094 9.797 1 98.12 68 GLY A C 1
ATOM 549 O O . GLY A 1 68 ? -0.632 12.867 10.727 1 98.12 68 GLY A O 1
ATOM 550 N N . ALA A 1 69 ? -0.095 11.961 8.742 1 97.5 69 ALA A N 1
ATOM 551 C CA . ALA A 1 69 ? 1.124 12.75 8.602 1 97.5 69 ALA A CA 1
ATOM 552 C C . ALA A 1 69 ? 0.807 14.242 8.57 1 97.5 69 ALA A C 1
ATOM 554 O O . ALA A 1 69 ? 1.562 15.062 9.102 1 97.5 69 ALA A O 1
ATOM 555 N N . VAL A 1 70 ? -0.289 14.602 7.938 1 97.94 70 VAL A N 1
ATOM 556 C CA . VAL A 1 70 ? -0.682 16.016 7.906 1 97.94 70 VAL A CA 1
ATOM 557 C C . VAL A 1 70 ? -0.822 16.547 9.328 1 97.94 70 VAL A C 1
ATOM 559 O O . VAL A 1 70 ? -0.338 17.625 9.641 1 97.94 70 VAL A O 1
ATOM 562 N N . SER A 1 71 ? -1.485 15.742 10.195 1 97.5 71 SER A N 1
ATOM 563 C CA . SER A 1 71 ? -1.7 16.156 11.57 1 97.5 71 SER A CA 1
ATOM 564 C C . SER A 1 71 ? -0.376 16.406 12.289 1 97.5 71 SER A C 1
ATOM 566 O O . SER A 1 71 ? -0.213 17.406 12.984 1 97.5 71 SER A O 1
ATOM 568 N N . ILE A 1 72 ? 0.536 15.539 12.094 1 96.62 72 ILE A N 1
ATOM 569 C CA . ILE A 1 72 ? 1.806 15.594 12.812 1 96.62 72 ILE A CA 1
ATOM 570 C C . ILE A 1 72 ? 2.693 16.688 12.211 1 96.62 72 ILE A C 1
ATOM 572 O O . ILE A 1 72 ? 3.268 17.484 12.945 1 96.62 72 ILE A O 1
ATOM 576 N N . LEU A 1 73 ? 2.756 16.781 10.898 1 96.5 73 LEU A N 1
ATOM 577 C CA . LEU A 1 73 ? 3.629 17.734 10.203 1 96.5 73 LEU A CA 1
ATOM 578 C C . LEU A 1 73 ? 3.113 19.156 10.352 1 96.5 73 LEU A C 1
ATOM 580 O O . LEU A 1 73 ? 3.832 20.109 10.055 1 96.5 73 LEU A O 1
ATOM 584 N N . SER A 1 74 ? 1.892 19.234 10.781 1 95.88 74 SER A N 1
ATOM 585 C CA . SER A 1 74 ? 1.327 20.562 11.031 1 95.88 74 SER A CA 1
ATOM 586 C C . SER A 1 74 ? 1.861 21.156 12.336 1 95.88 74 SER A C 1
ATOM 588 O O . SER A 1 74 ? 1.704 22.359 12.586 1 95.88 74 SER A O 1
ATOM 590 N N . MET A 1 75 ? 2.43 20.297 13.141 1 95.06 75 MET A N 1
ATOM 591 C CA . MET A 1 75 ? 3.08 20.766 14.359 1 95.06 75 MET A CA 1
ATOM 592 C C . MET A 1 75 ? 4.379 21.5 14.031 1 95.06 75 MET A C 1
ATOM 594 O O . MET A 1 75 ? 5.141 21.062 13.164 1 95.06 75 MET A O 1
ATOM 598 N N . ASN A 1 76 ? 4.707 22.469 14.75 1 94.94 76 ASN A N 1
ATOM 599 C CA . ASN A 1 76 ? 5.844 23.344 14.461 1 94.94 76 ASN A CA 1
ATOM 600 C C . ASN A 1 76 ? 7.156 22.562 14.453 1 94.94 76 ASN A C 1
ATOM 602 O O . ASN A 1 76 ? 8.023 22.797 13.609 1 94.94 76 ASN A O 1
ATOM 606 N N . GLU A 1 77 ? 7.305 21.672 15.32 1 94.38 77 GLU A N 1
ATOM 607 C CA . GLU A 1 77 ? 8.562 20.953 15.5 1 94.38 77 GLU A CA 1
ATOM 608 C C . GLU A 1 77 ? 8.812 19.984 14.344 1 94.38 77 GLU A C 1
ATOM 610 O O . GLU A 1 77 ? 9.945 19.531 14.133 1 94.38 77 GLU A O 1
ATOM 615 N N . PHE A 1 78 ? 7.766 19.719 13.539 1 95.25 78 PHE A N 1
ATOM 616 C CA . PHE A 1 78 ? 7.918 18.719 12.5 1 95.25 78 PHE A CA 1
ATOM 617 C C . PHE A 1 78 ? 7.73 19.328 11.117 1 95.25 78 PHE A C 1
ATOM 619 O O . PHE A 1 78 ? 7.816 18.641 10.102 1 95.25 78 PHE A O 1
ATOM 626 N N . LYS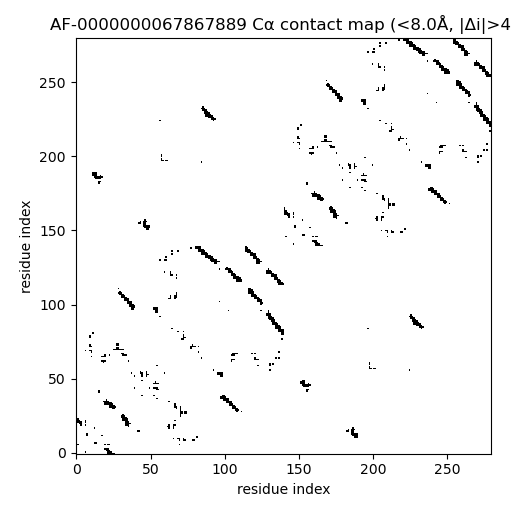 A 1 79 ? 7.508 20.562 11.031 1 94.38 79 LYS A N 1
ATOM 627 C CA . LYS A 1 79 ? 7.25 21.25 9.766 1 94.38 79 LYS A CA 1
ATOM 628 C C . LYS A 1 79 ? 8.414 21.062 8.797 1 94.38 79 LYS A C 1
ATOM 630 O O . LYS A 1 79 ? 9.578 21.234 9.172 1 94.38 79 LYS A O 1
ATOM 635 N N . GLY A 1 80 ? 8.055 20.641 7.609 1 92.56 80 GLY A N 1
ATOM 636 C CA . GLY A 1 80 ? 9.062 20.547 6.559 1 92.56 80 GLY A CA 1
ATOM 637 C C . GLY A 1 80 ? 9.828 19.234 6.562 1 92.56 80 GLY A C 1
ATOM 638 O O . GLY A 1 80 ? 10.633 18.984 5.668 1 92.56 80 GLY A O 1
ATOM 639 N N . LYS A 1 81 ? 9.602 18.453 7.543 1 93.5 81 LYS A N 1
ATOM 640 C CA . LYS A 1 81 ? 10.297 17.172 7.625 1 93.5 81 LYS A CA 1
ATOM 641 C C . LYS A 1 81 ? 9.609 16.125 6.758 1 93.5 81 LYS A C 1
ATOM 643 O O . LYS A 1 81 ? 8.469 16.297 6.34 1 93.5 81 LYS A O 1
ATOM 648 N N . ILE A 1 82 ? 10.328 15.055 6.469 1 93.19 82 ILE A N 1
ATOM 649 C CA . ILE A 1 82 ? 9.82 13.977 5.633 1 93.19 82 ILE A CA 1
ATOM 650 C C . ILE A 1 82 ? 9.219 12.883 6.508 1 93.19 82 ILE A C 1
ATOM 652 O O . ILE A 1 82 ? 9.875 12.367 7.414 1 93.19 82 ILE A O 1
ATOM 656 N N . PRO A 1 83 ? 8 12.594 6.309 1 94.94 83 PRO A N 1
ATOM 657 C CA . PRO A 1 83 ? 7.391 11.477 7.035 1 94.94 83 PRO A CA 1
ATOM 658 C C . PRO A 1 83 ? 7.703 10.117 6.402 1 94.94 83 PRO A C 1
ATOM 660 O O . PRO A 1 83 ? 7.645 9.977 5.176 1 94.94 83 PRO A O 1
ATOM 663 N N . MET A 1 84 ? 8.008 9.125 7.211 1 95.06 84 MET A N 1
ATOM 664 C CA . MET A 1 84 ? 8.234 7.762 6.746 1 95.06 84 MET A CA 1
ATOM 665 C C . MET A 1 84 ? 7.258 6.793 7.406 1 95.06 84 MET A C 1
ATOM 667 O O . MET A 1 84 ? 6.988 6.898 8.602 1 95.06 84 MET A O 1
ATOM 671 N N . PHE A 1 85 ? 6.727 5.934 6.625 1 97.75 85 PHE A N 1
ATOM 672 C CA . PHE A 1 85 ? 5.875 4.867 7.137 1 97.75 85 PHE A CA 1
ATOM 673 C C . PHE A 1 85 ? 6.715 3.754 7.754 1 97.75 85 PHE A C 1
ATOM 675 O O . PHE A 1 85 ? 7.367 2.99 7.035 1 97.75 85 PHE A O 1
ATOM 682 N N . ALA A 1 86 ? 6.684 3.639 9.047 1 97.5 86 ALA A N 1
ATOM 683 C CA . ALA A 1 86 ? 7.598 2.73 9.734 1 97.5 86 ALA A CA 1
ATOM 684 C C . ALA A 1 86 ? 6.969 1.354 9.914 1 97.5 86 ALA A C 1
ATOM 686 O O . ALA A 1 86 ? 7.672 0.34 9.93 1 97.5 86 ALA A O 1
ATOM 687 N N . GLY A 1 87 ? 5.684 1.339 10.07 1 98.69 87 GLY A N 1
ATOM 688 C CA . GLY A 1 87 ? 5.02 0.065 10.289 1 98.69 87 GLY A CA 1
ATOM 689 C C . GLY A 1 87 ? 3.506 0.183 10.344 1 98.69 87 GLY A C 1
ATOM 690 O O . GLY A 1 87 ? 2.965 1.29 10.312 1 98.69 87 GLY A O 1
ATOM 691 N N . ALA A 1 88 ? 2.859 -0.908 10.391 1 98.81 88 ALA A N 1
ATOM 692 C CA . ALA A 1 88 ? 1.409 -1.002 10.539 1 98.81 88 ALA A CA 1
ATOM 693 C C . ALA A 1 88 ? 1.011 -2.309 11.219 1 98.81 88 ALA A C 1
ATOM 695 O O . ALA A 1 88 ? 1.7 -3.322 11.078 1 98.81 88 ALA A O 1
ATOM 696 N N . ASP A 1 89 ? -0.092 -2.26 11.93 1 98.81 89 ASP A N 1
ATOM 697 C CA . ASP A 1 89 ? -0.635 -3.422 12.625 1 98.81 89 ASP A CA 1
ATOM 698 C C . ASP A 1 89 ? -2.16 -3.449 12.547 1 98.81 89 ASP A C 1
ATOM 700 O O . ASP A 1 89 ? -2.795 -2.41 12.352 1 98.81 89 ASP A O 1
ATOM 704 N N . LYS A 1 90 ? -2.713 -4.621 12.617 1 98.69 90 LYS A N 1
ATOM 705 C CA . LYS A 1 90 ? -4.16 -4.812 12.664 1 98.69 90 LYS A CA 1
ATOM 706 C C . LYS A 1 90 ? -4.84 -4.172 11.461 1 98.69 90 LYS A C 1
ATOM 708 O O . LYS A 1 90 ? -5.883 -3.527 11.602 1 98.69 90 LYS A O 1
ATOM 713 N N . VAL A 1 91 ? -4.176 -4.266 10.352 1 98.94 91 VAL A N 1
ATOM 714 C CA . VAL A 1 91 ? -4.777 -3.74 9.133 1 98.94 91 VAL A CA 1
ATOM 715 C C . VAL A 1 91 ? -5.883 -4.68 8.656 1 98.94 91 VAL A C 1
ATOM 717 O O . VAL A 1 91 ? -5.68 -5.891 8.555 1 98.94 91 VAL A O 1
ATOM 720 N N . LYS A 1 92 ? -7 -4.145 8.406 1 98.81 92 LYS A N 1
ATOM 721 C CA . LYS A 1 92 ? -8.125 -4.887 7.844 1 98.81 92 LYS A CA 1
ATOM 722 C C . LYS A 1 92 ? -8.75 -4.141 6.672 1 98.81 92 LYS A C 1
ATOM 724 O O . LYS A 1 92 ? -9.078 -2.957 6.785 1 98.81 92 LYS A O 1
ATOM 729 N N . TRP A 1 93 ? -8.836 -4.777 5.543 1 98.5 93 TRP A N 1
ATOM 730 C CA . TRP A 1 93 ? -9.625 -4.297 4.41 1 98.5 93 TRP A CA 1
ATOM 731 C C . TRP A 1 93 ? -10.93 -5.066 4.285 1 98.5 93 TRP A C 1
ATOM 733 O O . TRP A 1 93 ? -10.93 -6.273 4.027 1 98.5 93 TRP A O 1
ATOM 743 N N . ARG A 1 94 ? -12.039 -4.445 4.328 1 97.19 94 ARG A N 1
ATOM 744 C CA . ARG A 1 94 ? -13.305 -5.129 4.574 1 97.19 94 ARG A CA 1
ATOM 745 C C . ARG A 1 94 ? -14.156 -5.176 3.312 1 97.19 94 ARG A C 1
ATOM 747 O O . ARG A 1 94 ? -14.844 -6.164 3.059 1 97.19 94 ARG A O 1
ATOM 754 N N . LYS A 1 95 ? -14.203 -4.082 2.582 1 96.25 95 LYS A N 1
ATOM 755 C CA . LYS A 1 95 ? -15.016 -3.971 1.376 1 96.25 95 LYS A CA 1
ATOM 756 C C . LYS A 1 95 ? -14.25 -3.275 0.255 1 96.25 95 LYS A C 1
ATOM 758 O O . LYS A 1 95 ? -13.414 -2.406 0.514 1 96.25 95 LYS A O 1
ATOM 763 N N . PRO A 1 96 ? -14.602 -3.707 -0.976 1 97.12 96 PRO A N 1
ATOM 764 C CA . PRO A 1 96 ? -13.945 -3.031 -2.098 1 97.12 96 PRO A CA 1
ATOM 765 C C . PRO A 1 96 ? -14.328 -1.555 -2.201 1 97.12 96 PRO A C 1
ATOM 767 O O . PRO A 1 96 ? -15.453 -1.18 -1.866 1 97.12 96 PRO A O 1
ATOM 770 N N . VAL A 1 97 ? -13.391 -0.75 -2.504 1 98.69 97 VAL A N 1
ATOM 771 C CA . VAL A 1 97 ? -13.594 0.651 -2.857 1 98.69 97 VAL A CA 1
ATOM 772 C C . VAL A 1 97 ? -13.484 0.823 -4.371 1 98.69 97 VAL A C 1
ATOM 774 O O . VAL A 1 97 ? -12.523 0.348 -4.988 1 98.69 97 VAL A O 1
ATOM 777 N N . VAL A 1 98 ? -14.516 1.462 -4.992 1 98.56 98 VAL A N 1
ATOM 778 C CA . VAL A 1 98 ? -14.586 1.5 -6.449 1 98.56 98 VAL A CA 1
ATOM 779 C C . VAL A 1 98 ? -14.719 2.945 -6.922 1 98.56 98 VAL A C 1
ATOM 781 O O . VAL A 1 98 ? -15.039 3.838 -6.133 1 98.56 98 VAL A O 1
ATOM 784 N N . PRO A 1 99 ? -14.375 3.186 -8.234 1 98.56 99 PRO A N 1
ATOM 785 C CA . PRO A 1 99 ? -14.539 4.543 -8.758 1 98.56 99 PRO A CA 1
ATOM 786 C C . PRO A 1 99 ? -15.93 5.113 -8.5 1 98.56 99 PRO A C 1
ATOM 788 O O . PRO A 1 99 ? -16.938 4.422 -8.688 1 98.56 99 PRO A O 1
ATOM 791 N N . GLY A 1 100 ? -15.93 6.324 -8.102 1 98.75 100 GLY A N 1
ATOM 792 C CA . GLY A 1 100 ? -17.188 6.965 -7.73 1 98.75 100 GLY A CA 1
ATOM 793 C C . GLY A 1 100 ? -17.375 7.086 -6.23 1 98.75 100 GLY A C 1
ATOM 794 O O . GLY A 1 100 ? -18.156 7.91 -5.766 1 98.75 100 GLY A O 1
ATOM 795 N N . ASP A 1 101 ? -16.688 6.301 -5.484 1 98.88 101 ASP A N 1
ATOM 796 C CA . ASP A 1 101 ? -16.75 6.367 -4.027 1 98.88 101 ASP A CA 1
ATOM 797 C C . ASP A 1 101 ? -16 7.594 -3.506 1 98.88 101 ASP A C 1
ATOM 799 O O . ASP A 1 101 ? -15.039 8.055 -4.129 1 98.88 101 ASP A O 1
ATOM 803 N N . ARG A 1 102 ? -16.484 8.148 -2.457 1 9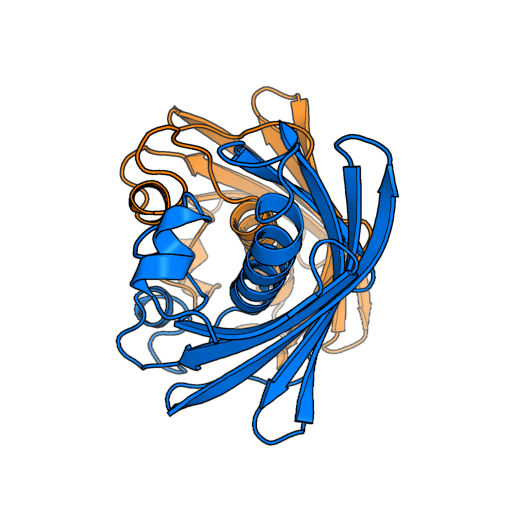8.94 102 ARG A N 1
ATOM 804 C CA . ARG A 1 102 ? -15.656 9.016 -1.631 1 98.94 102 ARG A CA 1
ATOM 805 C C . ARG A 1 102 ? -15.125 8.266 -0.417 1 98.94 102 ARG A C 1
ATOM 807 O O . ARG A 1 102 ? -15.891 7.73 0.382 1 98.94 102 ARG A O 1
ATOM 814 N N . LEU A 1 103 ? -13.875 8.203 -0.293 1 98.88 103 LEU A N 1
ATOM 815 C CA . LEU A 1 103 ? -13.195 7.559 0.83 1 98.88 103 LEU A CA 1
ATOM 816 C C . LEU A 1 103 ? -13.008 8.539 1.983 1 98.88 103 LEU A C 1
ATOM 818 O O . LEU A 1 103 ? -12.117 9.391 1.945 1 98.88 103 LEU A O 1
ATOM 822 N N . ASP A 1 104 ? -13.836 8.414 2.975 1 98.94 104 ASP A N 1
ATOM 823 C CA . ASP A 1 104 ? -13.695 9.234 4.172 1 98.94 104 ASP A CA 1
ATOM 824 C C . ASP A 1 104 ? -12.633 8.664 5.109 1 98.94 104 ASP A C 1
ATOM 826 O O . ASP A 1 104 ? -12.656 7.469 5.426 1 98.94 104 ASP A O 1
ATOM 830 N N . LEU A 1 105 ? -11.781 9.516 5.52 1 98.94 105 LEU A N 1
ATOM 831 C CA . LEU A 1 105 ? -10.609 9.102 6.273 1 98.94 105 LEU A CA 1
ATOM 832 C C . LEU A 1 105 ? -10.586 9.758 7.652 1 98.94 105 LEU A C 1
ATOM 834 O O . LEU A 1 105 ? -10.984 10.914 7.797 1 98.94 105 LEU A O 1
ATOM 838 N N . SER A 1 106 ? -10.102 9.078 8.602 1 98.94 106 SER A N 1
ATOM 839 C CA . SER A 1 106 ? -9.844 9.633 9.922 1 98.94 106 SER A CA 1
ATOM 840 C C . SER A 1 106 ? -8.648 8.953 10.586 1 98.94 106 SER A C 1
ATOM 842 O O . SER A 1 106 ? -8.352 7.797 10.305 1 98.94 106 SER A O 1
ATOM 844 N N . CYS A 1 107 ? -8.008 9.711 11.461 1 98.88 107 CYS A N 1
ATOM 845 C CA . CYS A 1 107 ? -6.875 9.203 12.227 1 98.88 107 CYS A CA 1
ATOM 846 C C . CYS A 1 107 ? -6.781 9.883 13.586 1 98.88 107 CYS A C 1
ATOM 848 O O . CYS A 1 107 ? -6.875 11.109 13.68 1 98.88 107 CYS A O 1
ATOM 850 N N . GLU A 1 108 ? -6.66 9.117 14.594 1 98.88 108 GLU A N 1
ATOM 851 C CA . GLU A 1 108 ? -6.363 9.586 15.945 1 98.88 108 GLU A CA 1
ATOM 852 C C . GLU A 1 108 ? -4.938 9.227 16.359 1 98.88 108 GLU A C 1
ATOM 854 O O . GLU A 1 108 ? -4.586 8.047 16.406 1 98.88 108 GLU A O 1
ATOM 859 N N . ILE A 1 109 ? -4.176 10.203 16.734 1 98.12 109 ILE A N 1
ATOM 860 C CA . ILE A 1 109 ? -2.812 9.953 17.188 1 98.12 109 ILE A CA 1
ATOM 861 C C . ILE A 1 109 ? -2.832 9.523 18.656 1 98.12 109 ILE A C 1
ATOM 863 O O . ILE A 1 109 ? -3.148 10.32 19.531 1 98.12 109 ILE A O 1
ATOM 867 N N . ILE A 1 110 ? -2.402 8.359 18.891 1 98.19 110 ILE A N 1
ATOM 868 C CA . ILE A 1 110 ? -2.568 7.828 20.234 1 98.19 110 ILE A CA 1
ATOM 869 C C . ILE A 1 110 ? -1.233 7.867 20.984 1 98.19 110 ILE A C 1
ATOM 871 O O . ILE A 1 110 ? -1.19 7.738 22.203 1 98.19 110 ILE A O 1
ATOM 875 N N . LYS A 1 111 ? -0.211 7.938 20.25 1 97.06 111 LYS A N 1
ATOM 876 C CA . LYS A 1 111 ? 1.126 8.047 20.828 1 97.06 111 LYS A CA 1
ATOM 877 C C . LYS A 1 111 ? 2.021 8.938 19.984 1 97.06 111 LYS A C 1
ATOM 879 O O . LYS A 1 111 ? 1.986 8.875 18.75 1 97.06 111 LYS A O 1
ATOM 884 N N . LEU A 1 112 ? 2.797 9.797 20.641 1 94.88 112 LEU A N 1
ATOM 885 C CA . LEU A 1 112 ? 3.822 10.617 20 1 94.88 112 LEU A CA 1
ATOM 886 C C . LEU A 1 112 ? 5.031 10.781 20.922 1 94.88 112 LEU A C 1
ATOM 888 O O . LEU A 1 112 ? 4.949 11.445 21.953 1 94.88 112 LEU A O 1
ATOM 892 N N . ARG A 1 113 ? 6.027 10.125 20.578 1 94.56 113 ARG A N 1
ATOM 893 C CA . ARG A 1 113 ? 7.281 10.172 21.328 1 94.56 113 ARG A CA 1
ATOM 894 C C . ARG A 1 113 ? 8.438 10.602 20.438 1 94.56 113 ARG A C 1
ATOM 896 O O . ARG A 1 113 ? 8.984 9.789 19.688 1 94.56 113 ARG A O 1
ATOM 903 N N . GLY A 1 114 ? 8.805 11.875 20.625 1 93.19 114 GLY A N 1
ATOM 904 C CA . GLY A 1 114 ? 9.797 12.391 19.688 1 93.19 114 GLY A CA 1
ATOM 905 C C . GLY A 1 114 ? 9.359 12.305 18.234 1 93.19 114 GLY A C 1
ATOM 906 O O . GLY A 1 114 ? 8.273 12.781 17.891 1 93.19 114 GLY A O 1
ATOM 907 N N . PRO A 1 115 ? 10.25 11.609 17.422 1 93.62 115 PRO A N 1
ATOM 908 C CA . PRO A 1 115 ? 9.914 11.562 16 1 93.62 115 PRO A CA 1
ATOM 909 C C . PRO A 1 115 ? 9 10.398 15.641 1 93.62 115 PRO A C 1
ATOM 911 O O . PRO A 1 115 ? 8.641 10.227 14.477 1 93.62 115 PRO A O 1
ATOM 914 N N . ILE A 1 116 ? 8.648 9.648 16.672 1 96.12 116 ILE A N 1
ATOM 915 C CA . ILE A 1 116 ? 7.852 8.461 16.391 1 96.12 116 ILE A CA 1
ATOM 916 C C . ILE A 1 116 ? 6.406 8.695 16.812 1 96.12 116 ILE A C 1
ATOM 918 O O . ILE A 1 116 ? 6.148 9.125 17.938 1 96.12 116 ILE A O 1
ATOM 922 N N . GLY A 1 117 ? 5.543 8.438 15.969 1 96.44 117 GLY A N 1
ATOM 923 C CA . GLY A 1 117 ? 4.121 8.539 16.25 1 96.44 117 GLY A CA 1
ATOM 924 C C . GLY A 1 117 ? 3.348 7.293 15.875 1 96.44 117 GLY A C 1
ATOM 925 O O . GLY A 1 117 ? 3.719 6.582 14.938 1 96.44 117 GLY A O 1
ATOM 926 N N . ILE A 1 118 ? 2.266 7.008 16.641 1 98.44 118 ILE A N 1
ATOM 927 C CA . ILE A 1 118 ? 1.343 5.914 16.359 1 98.44 118 ILE A CA 1
ATOM 928 C C . ILE A 1 118 ? -0.086 6.449 16.297 1 98.44 118 ILE A C 1
ATOM 930 O O . ILE A 1 118 ? -0.496 7.25 17.141 1 98.44 118 ILE A O 1
ATOM 934 N N . GLY A 1 119 ? -0.792 6.039 15.32 1 98.56 119 GLY A N 1
ATOM 935 C CA . GLY A 1 119 ? -2.174 6.465 15.172 1 98.56 119 GLY A CA 1
ATOM 936 C C . GLY A 1 119 ? -3.121 5.32 14.867 1 98.56 119 GLY A C 1
ATOM 937 O O . GLY A 1 119 ? -2.727 4.32 14.266 1 98.56 119 GLY A O 1
ATOM 938 N N . LYS A 1 120 ? -4.352 5.461 15.312 1 98.94 120 LYS A N 1
ATOM 939 C CA . LYS A 1 120 ? -5.457 4.609 14.891 1 98.94 120 LYS A CA 1
ATOM 940 C C . LYS A 1 120 ? -6.23 5.242 13.734 1 98.94 120 LYS A C 1
ATOM 942 O O . LYS A 1 120 ? -6.766 6.344 13.875 1 98.94 120 LYS A O 1
ATOM 947 N N . ALA A 1 121 ? -6.281 4.578 12.656 1 98.94 121 ALA A N 1
ATOM 948 C CA . ALA A 1 121 ? -6.836 5.156 11.438 1 98.94 121 ALA A CA 1
ATOM 949 C C . ALA A 1 121 ? -8 4.32 10.906 1 98.94 121 ALA A C 1
ATOM 951 O O . ALA A 1 121 ? -7.988 3.092 11.016 1 98.94 121 ALA A O 1
ATOM 952 N N . VAL A 1 122 ? -8.992 5.031 10.336 1 98.94 122 VAL A N 1
ATOM 953 C CA . VAL A 1 122 ? -10.172 4.371 9.797 1 98.94 122 VAL A CA 1
ATOM 954 C C . VAL A 1 122 ? -10.586 5.035 8.492 1 98.94 122 VAL A C 1
ATOM 956 O O . VAL A 1 122 ? -10.539 6.262 8.367 1 98.94 122 VAL A O 1
ATOM 959 N N . ALA A 1 123 ? -10.961 4.23 7.523 1 98.94 123 ALA A N 1
ATOM 960 C CA . ALA A 1 123 ? -11.555 4.703 6.273 1 98.94 123 ALA A CA 1
ATOM 961 C C . ALA A 1 123 ? -12.969 4.168 6.098 1 98.94 123 ALA A C 1
ATOM 963 O O . ALA A 1 123 ? -13.242 3.002 6.398 1 98.94 123 ALA A O 1
ATOM 964 N N . THR A 1 124 ? -13.891 4.984 5.641 1 98.94 124 THR A N 1
ATOM 965 C CA . THR A 1 124 ? -15.273 4.582 5.41 1 98.94 124 THR A CA 1
ATOM 966 C C . THR A 1 124 ? -15.758 5.062 4.043 1 98.94 124 THR A C 1
ATOM 968 O O . THR A 1 124 ? -15.211 6.02 3.49 1 98.94 124 THR A O 1
ATOM 971 N N . VAL A 1 125 ? -16.688 4.391 3.449 1 98.94 125 VAL A N 1
ATOM 972 C CA . VAL A 1 125 ? -17.469 4.801 2.295 1 98.94 125 VAL A CA 1
ATOM 973 C C . VAL A 1 125 ? -18.953 4.77 2.648 1 98.94 125 VAL A C 1
ATOM 975 O O . VAL A 1 125 ? -19.484 3.727 3.045 1 98.94 125 VAL A O 1
ATOM 978 N N . GLU A 1 126 ? -19.562 5.898 2.588 1 98.5 126 GLU A N 1
ATOM 979 C CA . GLU A 1 126 ? -20.984 6.004 2.949 1 98.5 126 GLU A CA 1
ATOM 980 C C . GLU A 1 126 ? -21.234 5.465 4.355 1 98.5 126 GLU A C 1
ATOM 982 O O . GLU A 1 126 ? -22.172 4.703 4.57 1 98.5 126 GLU A O 1
ATOM 987 N N . GLY A 1 127 ? -20.297 5.785 5.176 1 98.44 127 GLY A N 1
ATOM 988 C CA . GLY A 1 127 ? -20.469 5.48 6.586 1 98.44 127 GLY A CA 1
ATOM 989 C C . GLY A 1 127 ? -20.078 4.059 6.941 1 98.44 127 GLY A C 1
ATOM 990 O O . GLY A 1 127 ? -20.078 3.682 8.117 1 98.44 127 GLY A O 1
ATOM 991 N N . LYS A 1 128 ? -19.75 3.246 5.977 1 98.75 128 LYS A N 1
ATOM 992 C CA . LYS A 1 128 ? -19.344 1.861 6.223 1 98.75 128 LYS A CA 1
ATOM 993 C C . LYS A 1 128 ? -17.828 1.718 6.254 1 98.75 128 LYS A C 1
ATOM 995 O O . LYS A 1 128 ? -17.141 2.156 5.328 1 98.75 128 LYS A O 1
ATOM 1000 N N . LYS A 1 129 ? -17.422 1.137 7.336 1 98.88 129 LYS A N 1
ATOM 1001 C CA . LYS A 1 129 ? -15.992 0.938 7.48 1 98.88 129 LYS A CA 1
ATOM 1002 C C . LYS A 1 129 ? -15.445 0.033 6.375 1 98.88 129 LYS A C 1
ATOM 1004 O O . LYS A 1 129 ? -15.953 -1.074 6.172 1 98.88 129 LYS A O 1
ATOM 1009 N N . VAL A 1 130 ? -14.367 0.479 5.66 1 98.88 130 VAL A N 1
ATOM 1010 C CA . VAL A 1 130 ? -13.781 -0.311 4.578 1 98.88 130 VAL A CA 1
ATOM 1011 C C . VAL A 1 130 ? -12.336 -0.669 4.926 1 98.88 130 VAL A C 1
ATOM 1013 O O . VAL A 1 130 ? -11.758 -1.578 4.324 1 98.88 130 VAL A O 1
ATOM 1016 N N . CYS A 1 131 ? -11.742 0.077 5.859 1 98.94 131 CYS A N 1
ATOM 1017 C CA . CYS A 1 131 ? -10.383 -0.2 6.297 1 98.94 131 CYS A CA 1
ATOM 1018 C C . CYS A 1 131 ? -10.133 0.343 7.699 1 98.94 131 CYS A C 1
ATOM 1020 O O . CYS A 1 131 ? -10.695 1.372 8.078 1 98.94 131 CYS A O 1
ATOM 1022 N N . GLU A 1 132 ? -9.305 -0.293 8.445 1 98.94 132 GLU A N 1
ATOM 1023 C CA . GLU A 1 132 ? -8.773 0.195 9.719 1 98.94 132 GLU A CA 1
ATOM 1024 C C . GLU A 1 132 ? -7.352 -0.299 9.953 1 98.94 132 GLU A C 1
ATOM 1026 O O . GLU A 1 132 ? -6.945 -1.325 9.406 1 98.94 132 GLU A O 1
ATOM 1031 N N . ALA A 1 133 ? -6.648 0.408 10.766 1 98.94 133 ALA A N 1
ATOM 1032 C CA . ALA A 1 133 ? -5.258 0.04 11.023 1 98.94 133 ALA A CA 1
ATOM 1033 C C . ALA A 1 133 ? -4.672 0.868 12.164 1 98.94 133 ALA A C 1
ATOM 1035 O O . ALA A 1 133 ? -5.16 1.962 12.461 1 98.94 133 ALA A O 1
ATOM 1036 N N . GLU A 1 134 ? -3.721 0.294 12.812 1 98.88 134 GLU A N 1
ATOM 1037 C CA . GLU A 1 134 ? -2.746 1.081 13.562 1 98.88 134 GLU A CA 1
ATOM 1038 C C . GLU A 1 134 ? -1.513 1.383 12.711 1 98.88 134 GLU A C 1
ATOM 1040 O O . GLU A 1 134 ? -0.875 0.467 12.188 1 98.88 134 GLU A O 1
ATOM 1045 N N . ILE A 1 135 ? -1.213 2.617 12.586 1 98.75 135 ILE A N 1
ATOM 1046 C CA . ILE A 1 135 ? -0.117 3.008 11.711 1 98.75 135 ILE A CA 1
ATOM 1047 C C . ILE A 1 135 ? 0.994 3.662 12.531 1 98.75 135 ILE A C 1
ATOM 1049 O O . ILE A 1 135 ? 0.722 4.371 13.5 1 98.75 135 ILE A O 1
ATOM 1053 N N . MET A 1 136 ? 2.211 3.387 12.133 1 98.31 136 MET A N 1
ATOM 1054 C CA . MET A 1 136 ? 3.385 3.947 12.797 1 98.31 136 MET A CA 1
ATOM 1055 C C . MET A 1 136 ? 4.203 4.797 11.828 1 98.31 136 MET A C 1
ATOM 1057 O O . MET A 1 136 ? 4.535 4.348 10.727 1 98.31 136 MET A O 1
ATOM 1061 N N . PHE A 1 137 ? 4.496 5.965 12.258 1 96.19 137 PHE A N 1
ATOM 1062 C CA . PHE A 1 137 ? 5.281 6.898 11.453 1 96.19 137 PHE A CA 1
ATOM 1063 C C . PHE A 1 137 ? 6.582 7.254 12.156 1 96.19 137 PHE A C 1
ATOM 1065 O O . PHE A 1 137 ? 6.648 7.266 13.391 1 96.19 137 PHE A O 1
ATOM 1072 N N . ALA A 1 138 ? 7.531 7.527 11.352 1 95.38 138 ALA A N 1
ATOM 1073 C CA . ALA A 1 138 ? 8.781 8.148 11.789 1 95.38 138 ALA A CA 1
ATOM 1074 C C . ALA A 1 138 ? 9.039 9.445 11.031 1 95.38 138 ALA A C 1
ATOM 1076 O O . ALA A 1 138 ? 8.898 9.508 9.812 1 95.38 138 ALA A O 1
ATOM 1077 N N . ILE A 1 139 ? 9.312 10.5 11.75 1 92.81 139 ILE A N 1
ATOM 1078 C CA . ILE A 1 139 ? 9.547 11.805 11.141 1 92.81 139 ILE A CA 1
ATOM 1079 C C . ILE A 1 139 ? 11.031 12.156 11.227 1 92.81 139 ILE A C 1
ATOM 1081 O O . ILE A 1 139 ? 11.609 12.148 12.312 1 92.81 139 ILE A O 1
ATOM 1085 N N . GLY A 1 140 ? 11.641 12.367 10.117 1 83.69 140 GLY A N 1
ATOM 1086 C CA . GLY A 1 140 ? 13.055 12.711 10.164 1 83.69 140 GLY A CA 1
ATOM 1087 C C . GLY A 1 140 ? 13.445 13.789 9.172 1 83.69 140 GLY A C 1
ATOM 1088 O O . GLY A 1 140 ? 12.68 14.094 8.25 1 83.69 140 GLY A O 1
ATOM 1089 N N . MET B 1 1 ? 11.289 -21.516 -12.312 1 91.94 1 MET B N 1
ATOM 1090 C CA . MET B 1 1 ? 11.43 -20.078 -12.594 1 91.94 1 MET B CA 1
ATOM 1091 C C . MET B 1 1 ? 10.305 -19.594 -13.5 1 91.94 1 MET B C 1
ATOM 1093 O O . MET B 1 1 ? 10.008 -20.234 -14.516 1 91.94 1 MET B O 1
ATOM 1097 N N . MET B 1 2 ? 9.57 -18.609 -13.062 1 97.12 2 MET B N 1
ATOM 1098 C CA . MET B 1 2 ? 8.492 -18.031 -13.867 1 97.12 2 MET B CA 1
ATOM 1099 C C . MET B 1 2 ? 8.867 -16.641 -14.375 1 97.12 2 MET B C 1
ATOM 1101 O O . MET B 1 2 ? 9.32 -15.797 -13.602 1 97.12 2 MET B O 1
ATOM 1105 N N . ASP B 1 3 ? 8.695 -16.5 -15.68 1 98.12 3 ASP B N 1
ATOM 1106 C CA . ASP B 1 3 ? 8.922 -15.164 -16.234 1 98.12 3 ASP B CA 1
ATOM 1107 C C . ASP B 1 3 ? 7.652 -14.32 -16.203 1 98.12 3 ASP B C 1
ATOM 1109 O O . ASP B 1 3 ? 6.633 -14.758 -15.656 1 98.12 3 ASP B O 1
ATOM 1113 N N . ILE B 1 4 ? 7.797 -13.094 -16.75 1 98.19 4 ILE B N 1
ATOM 1114 C CA . ILE B 1 4 ? 6.723 -12.117 -16.594 1 98.19 4 ILE B CA 1
ATOM 1115 C C . ILE B 1 4 ? 5.473 -12.617 -17.328 1 98.19 4 ILE B C 1
ATOM 1117 O O . ILE B 1 4 ? 4.348 -12.383 -16.875 1 98.19 4 ILE B O 1
ATOM 1121 N N . ASN B 1 5 ? 5.629 -13.312 -18.422 1 98.12 5 ASN B N 1
ATOM 1122 C CA . ASN B 1 5 ? 4.477 -13.828 -19.156 1 98.12 5 ASN B CA 1
ATOM 1123 C C . ASN B 1 5 ? 3.734 -14.898 -18.375 1 98.12 5 ASN B C 1
ATOM 1125 O O . ASN B 1 5 ? 2.504 -14.898 -18.328 1 98.12 5 ASN B O 1
ATOM 1129 N N . GLU B 1 6 ? 4.445 -15.734 -17.766 1 98 6 GLU B N 1
ATOM 1130 C CA . GLU B 1 6 ? 3.857 -16.766 -16.922 1 98 6 GLU B CA 1
ATOM 1131 C C . GLU B 1 6 ? 3.18 -16.172 -15.703 1 98 6 GLU B C 1
ATOM 1133 O O . GLU B 1 6 ? 2.094 -16.594 -15.312 1 98 6 GLU B O 1
ATOM 1138 N N . ILE B 1 7 ? 3.814 -15.211 -15.078 1 98.19 7 ILE B N 1
ATOM 1139 C CA . ILE B 1 7 ? 3.254 -14.523 -13.922 1 98.19 7 ILE B CA 1
ATOM 1140 C C . ILE B 1 7 ? 1.927 -13.867 -14.297 1 98.19 7 ILE B C 1
ATOM 1142 O O . ILE B 1 7 ? 0.947 -13.961 -13.555 1 98.19 7 ILE B O 1
ATOM 1146 N N . ARG B 1 8 ? 1.848 -13.273 -15.477 1 97.31 8 ARG B N 1
ATOM 1147 C CA . ARG B 1 8 ? 0.662 -12.57 -15.945 1 97.31 8 ARG B CA 1
ATOM 1148 C C . ARG B 1 8 ? -0.486 -13.539 -16.203 1 97.31 8 ARG B C 1
ATOM 1150 O O . ARG B 1 8 ? -1.651 -13.133 -16.234 1 97.31 8 ARG B O 1
ATOM 1157 N N . GLU B 1 9 ? -0.18 -14.805 -16.453 1 97.12 9 GLU B N 1
ATOM 1158 C CA . GLU B 1 9 ? -1.219 -15.812 -16.609 1 97.12 9 GLU B CA 1
ATOM 1159 C C . GLU B 1 9 ? -1.876 -16.156 -15.273 1 97.12 9 GLU B C 1
ATOM 1161 O O . GLU B 1 9 ? -2.996 -16.672 -15.234 1 97.12 9 GLU B O 1
ATOM 1166 N N . ILE B 1 10 ? -1.146 -15.867 -14.25 1 97.06 10 ILE B N 1
ATOM 1167 C CA . ILE B 1 10 ? -1.61 -16.25 -12.922 1 97.06 10 ILE B CA 1
ATOM 1168 C C . ILE B 1 10 ? -2.242 -15.047 -12.227 1 97.06 10 ILE B C 1
ATOM 1170 O O . ILE B 1 10 ? -3.354 -15.141 -11.695 1 97.06 10 ILE B O 1
ATOM 1174 N N . LEU B 1 11 ? -1.564 -13.922 -12.195 1 96.88 11 LEU B N 1
ATOM 1175 C CA . LEU B 1 11 ? -2.025 -12.711 -11.531 1 96.88 11 LEU B CA 1
ATOM 1176 C C . LEU B 1 11 ? -2.879 -11.867 -12.469 1 96.88 11 LEU B C 1
ATOM 1178 O O . LEU B 1 11 ? -2.529 -11.68 -13.633 1 96.88 11 LEU B O 1
ATOM 1182 N N . PRO B 1 12 ? -3.9 -11.312 -11.945 1 96.25 12 PRO B N 1
ATOM 1183 C CA . PRO B 1 12 ? -4.703 -10.414 -12.773 1 96.25 12 PRO B CA 1
ATOM 1184 C C . PRO B 1 12 ? -4.125 -9 -12.836 1 96.25 12 PRO B C 1
ATOM 1186 O O . PRO B 1 12 ? -4.609 -8.164 -13.602 1 96.25 12 PRO B O 1
ATOM 1189 N N . HIS B 1 13 ? -3.146 -8.703 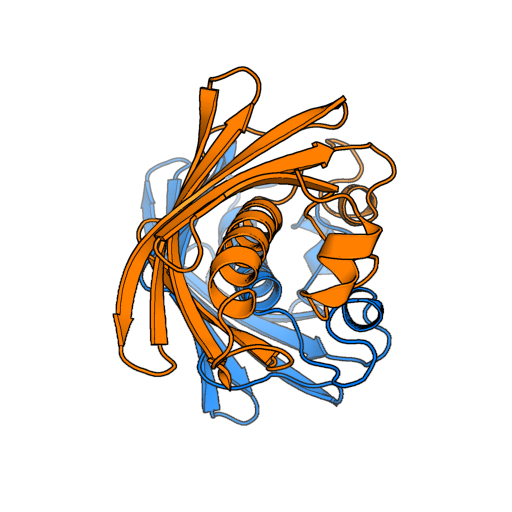-12.055 1 97.5 13 HIS B N 1
ATOM 1190 C CA . HIS B 1 13 ? -2.498 -7.395 -12.008 1 97.5 13 HIS B CA 1
ATOM 1191 C C . HIS B 1 13 ? -1.79 -7.082 -13.32 1 97.5 13 HIS B C 1
ATOM 1193 O O . HIS B 1 13 ? -1.228 -7.977 -13.961 1 97.5 13 HIS B O 1
ATOM 1199 N N . ARG B 1 14 ? -1.799 -5.871 -13.664 1 97.69 14 ARG B N 1
ATOM 1200 C CA . ARG B 1 14 ? -1.065 -5.359 -14.82 1 97.69 14 ARG B CA 1
ATOM 1201 C C . ARG B 1 14 ? -0.345 -4.062 -14.477 1 97.69 14 ARG B C 1
ATOM 1203 O O . ARG B 1 14 ? -0.461 -3.555 -13.359 1 97.69 14 ARG B O 1
ATOM 1210 N N . TYR B 1 15 ? 0.43 -3.576 -15.445 1 95.19 15 TYR B N 1
ATOM 1211 C CA . TYR B 1 15 ? 1.041 -2.264 -15.258 1 95.19 15 TYR B CA 1
ATOM 1212 C C . TYR B 1 15 ? -0.02 -1.2 -15.008 1 95.19 15 TYR B C 1
ATOM 1214 O O . TYR B 1 15 ? -1.069 -1.191 -15.648 1 95.19 15 TYR B O 1
ATOM 1222 N N . PRO B 1 16 ? 0.313 -0.431 -14.023 1 95.44 16 PRO B N 1
ATOM 1223 C CA . PRO B 1 16 ? 1.51 -0.162 -13.227 1 95.44 16 PRO B CA 1
ATOM 1224 C C . PRO B 1 16 ? 1.472 -0.842 -11.859 1 95.44 16 PRO B C 1
ATOM 1226 O O . PRO B 1 16 ? 2.246 -0.488 -10.969 1 95.44 16 PRO B O 1
ATOM 1229 N N . PHE B 1 17 ? 0.602 -1.839 -11.656 1 97.38 17 PHE B N 1
ATOM 1230 C CA . PHE B 1 17 ? 0.423 -2.393 -10.32 1 97.38 17 PHE B CA 1
ATOM 1231 C C . PHE B 1 17 ? 0.793 -3.871 -10.289 1 97.38 17 PHE B C 1
ATOM 1233 O O . PHE B 1 17 ? 0.305 -4.621 -9.445 1 97.38 17 PHE B O 1
ATOM 1240 N N . LEU B 1 18 ? 1.436 -4.367 -11.367 1 98.12 18 LEU B N 1
ATOM 1241 C CA . LEU B 1 18 ? 2.131 -5.648 -11.328 1 98.12 18 LEU B CA 1
ATOM 1242 C C . LEU B 1 18 ? 3.553 -5.477 -10.797 1 98.12 18 LEU B C 1
ATOM 1244 O O . LEU B 1 18 ? 4.402 -4.887 -11.469 1 98.12 18 LEU B O 1
ATOM 1248 N N . LEU B 1 19 ? 3.832 -6.012 -9.594 1 98.62 19 LEU B N 1
ATOM 1249 C CA . LEU B 1 19 ? 5.039 -5.625 -8.875 1 98.62 19 LEU B CA 1
ATOM 1250 C C . LEU B 1 19 ? 5.953 -6.824 -8.656 1 98.62 19 LEU B C 1
ATOM 1252 O O . LEU B 1 19 ? 6.789 -6.816 -7.746 1 98.62 19 LEU B O 1
ATOM 1256 N N . VAL B 1 20 ? 5.777 -7.867 -9.359 1 98.81 20 VAL B N 1
ATOM 1257 C CA . VAL B 1 20 ? 6.668 -9.023 -9.367 1 98.81 20 VAL B CA 1
ATOM 1258 C C . VAL B 1 20 ? 7.238 -9.234 -10.766 1 98.81 20 VAL B C 1
ATOM 1260 O O . VAL B 1 20 ? 6.492 -9.445 -11.719 1 98.81 20 VAL B O 1
ATOM 1263 N N . ASP B 1 21 ? 8.523 -9.219 -10.852 1 98.81 21 ASP B N 1
ATOM 1264 C CA . ASP B 1 21 ? 9.172 -9.32 -12.156 1 98.81 21 ASP B CA 1
ATOM 1265 C C . ASP B 1 21 ? 9.523 -10.773 -12.477 1 98.81 21 ASP B C 1
ATOM 1267 O O . ASP B 1 21 ? 9.531 -11.172 -13.641 1 98.81 21 ASP B O 1
ATOM 1271 N N . ARG B 1 22 ? 9.883 -11.484 -11.453 1 98.88 22 ARG B N 1
ATOM 1272 C CA . ARG B 1 22 ? 10.328 -12.859 -11.617 1 98.88 22 ARG B CA 1
ATOM 1273 C C . ARG B 1 22 ? 9.977 -13.695 -10.391 1 98.88 22 ARG B C 1
ATOM 1275 O O . ARG B 1 22 ? 10.031 -13.211 -9.258 1 98.88 22 ARG B O 1
ATOM 1282 N N . VAL B 1 23 ? 9.547 -14.906 -10.617 1 98.88 23 VAL B N 1
ATOM 1283 C CA . VAL B 1 23 ? 9.469 -15.922 -9.578 1 98.88 23 VAL B CA 1
ATOM 1284 C C . VAL B 1 23 ? 10.602 -16.938 -9.758 1 98.88 23 VAL B C 1
ATOM 1286 O O . VAL B 1 23 ? 10.758 -17.516 -10.836 1 98.88 23 VAL B O 1
ATOM 1289 N N . THR B 1 24 ? 11.336 -17.141 -8.695 1 98.81 24 THR B N 1
ATOM 1290 C CA . THR B 1 24 ? 12.539 -17.953 -8.836 1 98.81 24 THR B CA 1
ATOM 1291 C C . THR B 1 24 ? 12.32 -19.344 -8.234 1 98.81 24 THR B C 1
ATOM 1293 O O . THR B 1 24 ? 12.984 -20.312 -8.633 1 98.81 24 THR B O 1
ATOM 1296 N N . GLU B 1 25 ? 11.5 -19.438 -7.238 1 98.56 25 GLU B N 1
ATOM 1297 C CA . GLU B 1 25 ? 11.148 -20.672 -6.55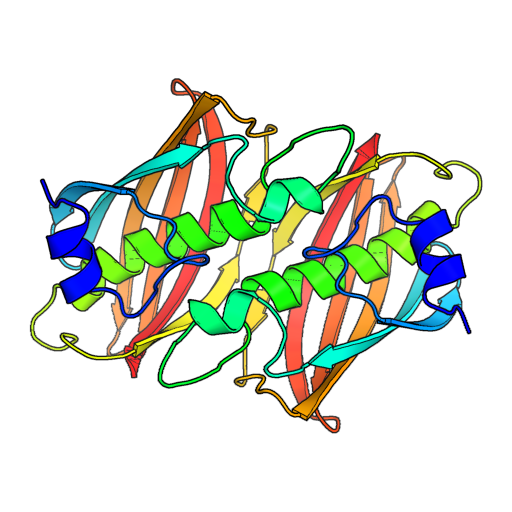9 1 98.56 25 GLU B CA 1
ATOM 1298 C C . GLU B 1 25 ? 9.68 -20.672 -6.145 1 98.56 25 GLU B C 1
ATOM 1300 O O . GLU B 1 25 ? 9.148 -19.656 -5.695 1 98.56 25 GLU B O 1
ATOM 1305 N N . VAL B 1 26 ? 9.086 -21.875 -6.324 1 97.56 26 VAL B N 1
ATOM 1306 C CA . VAL B 1 26 ? 7.699 -21.938 -5.879 1 97.56 26 VAL B CA 1
ATOM 1307 C C . VAL B 1 26 ? 7.359 -23.359 -5.457 1 97.56 26 VAL B C 1
ATOM 1309 O O . VAL B 1 26 ? 7.68 -24.328 -6.164 1 97.56 26 VAL B O 1
ATOM 1312 N N . VAL B 1 27 ? 6.926 -23.484 -4.301 1 97 27 VAL B N 1
ATOM 1313 C CA . VAL B 1 27 ? 6.152 -24.641 -3.846 1 97 27 VAL B CA 1
ATOM 1314 C C . VAL B 1 27 ? 4.695 -24.234 -3.633 1 97 27 VAL B C 1
ATOM 1316 O O . VAL B 1 27 ? 4.383 -23.516 -2.684 1 97 27 VAL B O 1
ATOM 1319 N N . GLU B 1 28 ? 3.828 -24.688 -4.406 1 95.62 28 GLU B N 1
ATOM 1320 C CA . GLU B 1 28 ? 2.439 -24.234 -4.449 1 95.62 28 GLU B CA 1
ATOM 1321 C C . GLU B 1 28 ? 1.784 -24.344 -3.072 1 95.62 28 GLU B C 1
ATOM 1323 O O . GLU B 1 28 ? 1.842 -25.391 -2.43 1 95.62 28 GLU B O 1
ATOM 1328 N N . GLY B 1 29 ? 1.228 -23.266 -2.68 1 95 29 GLY B N 1
ATOM 1329 C CA . GLY B 1 29 ? 0.476 -23.234 -1.436 1 95 29 GLY B CA 1
ATOM 1330 C C . GLY B 1 29 ? 1.355 -23.344 -0.205 1 95 29 GLY B C 1
ATOM 1331 O O . GLY B 1 29 ? 0.86 -23.562 0.901 1 95 29 GLY B O 1
ATOM 1332 N N . LYS B 1 30 ? 2.654 -23.25 -0.392 1 96.81 30 LYS B N 1
ATOM 1333 C CA . LYS B 1 30 ? 3.539 -23.453 0.751 1 96.81 30 LYS B CA 1
ATOM 1334 C C . LYS B 1 30 ? 4.59 -22.359 0.841 1 96.81 30 LYS B C 1
ATOM 1336 O O . LYS B 1 30 ? 4.699 -21.672 1.866 1 96.81 30 LYS B O 1
ATOM 1341 N N . SER B 1 31 ? 5.375 -22.219 -0.238 1 98.31 31 SER B N 1
ATOM 1342 C CA . SER B 1 31 ? 6.441 -21.219 -0.204 1 98.31 31 SER B CA 1
ATOM 1343 C C . SER B 1 31 ? 6.758 -20.703 -1.602 1 98.31 31 SER B C 1
ATOM 1345 O O . SER B 1 31 ? 6.562 -21.406 -2.592 1 98.31 31 SER B O 1
ATOM 1347 N N . ILE B 1 32 ? 7.297 -19.484 -1.628 1 98.81 32 ILE B N 1
ATOM 1348 C CA . ILE B 1 32 ? 7.613 -18.891 -2.916 1 98.81 32 ILE B CA 1
ATOM 1349 C C . ILE B 1 32 ? 8.695 -17.812 -2.734 1 98.81 32 ILE B C 1
ATOM 1351 O O . ILE B 1 32 ? 8.75 -17.156 -1.697 1 98.81 32 ILE B O 1
ATOM 1355 N N . LYS B 1 33 ? 9.516 -17.641 -3.758 1 98.94 33 LYS B N 1
ATOM 1356 C CA . LYS B 1 33 ? 10.531 -16.609 -3.846 1 98.94 33 LYS B CA 1
ATOM 1357 C C . LYS B 1 33 ? 10.516 -15.93 -5.219 1 98.94 33 LYS B C 1
ATOM 1359 O O . LYS B 1 33 ? 10.219 -16.578 -6.227 1 98.94 33 LYS B O 1
ATOM 1364 N N . GLY B 1 34 ? 10.828 -14.742 -5.301 1 98.94 34 GLY B N 1
ATOM 1365 C CA . GLY B 1 34 ? 10.938 -13.945 -6.508 1 98.94 34 GLY B CA 1
ATOM 1366 C C . GLY B 1 34 ? 11.539 -12.57 -6.262 1 98.94 34 GLY B C 1
ATOM 1367 O O . GLY B 1 34 ? 12.203 -12.352 -5.246 1 98.94 34 GLY B O 1
ATOM 1368 N N . TYR B 1 35 ? 11.336 -11.664 -7.262 1 98.94 35 TYR B N 1
ATOM 1369 C CA . TYR B 1 35 ? 11.891 -10.336 -7.02 1 98.94 35 TYR B CA 1
ATOM 1370 C C . TYR B 1 35 ? 11.227 -9.297 -7.91 1 98.94 35 TYR B C 1
ATOM 1372 O O . TYR B 1 35 ? 10.531 -9.641 -8.875 1 98.94 35 TYR B O 1
ATOM 1380 N N . LYS B 1 36 ? 11.305 -8.125 -7.5 1 98.88 36 LYS B N 1
ATOM 1381 C CA . LYS B 1 36 ? 11.008 -6.922 -8.273 1 98.88 36 LYS B CA 1
ATOM 1382 C C . LYS B 1 36 ? 12.258 -6.066 -8.461 1 98.88 36 LYS B C 1
ATOM 1384 O O . LYS B 1 36 ? 12.953 -5.754 -7.496 1 98.88 36 LYS B O 1
ATOM 1389 N N . ASN B 1 37 ? 12.5 -5.66 -9.68 1 98.88 37 ASN B N 1
ATOM 1390 C CA . ASN B 1 37 ? 13.508 -4.641 -9.953 1 98.88 37 ASN B CA 1
ATOM 1391 C C . ASN B 1 37 ? 12.938 -3.232 -9.797 1 98.88 37 ASN B C 1
ATOM 1393 O O . ASN B 1 37 ? 11.906 -2.908 -10.383 1 98.88 37 ASN B O 1
ATOM 1397 N N . VAL B 1 38 ? 13.641 -2.426 -8.984 1 98.81 38 VAL B N 1
ATOM 1398 C CA . VAL B 1 38 ? 13.172 -1.069 -8.711 1 98.81 38 VAL B CA 1
ATOM 1399 C C . VAL B 1 38 ? 13.914 -0.079 -9.602 1 98.81 38 VAL B C 1
ATOM 1401 O O . VAL B 1 38 ? 15.141 0.036 -9.531 1 98.81 38 VAL B O 1
ATOM 1404 N N . THR B 1 39 ? 13.156 0.606 -10.438 1 98.56 39 THR B N 1
ATOM 1405 C CA . THR B 1 39 ? 13.727 1.545 -11.398 1 98.56 39 THR B CA 1
ATOM 1406 C C . THR B 1 39 ? 13.117 2.932 -11.227 1 98.56 39 THR B C 1
ATOM 1408 O O . THR B 1 39 ? 11.953 3.061 -10.844 1 98.56 39 THR B O 1
ATOM 1411 N N . ILE B 1 40 ? 13.914 3.971 -11.555 1 97.88 40 ILE B N 1
ATOM 1412 C CA . ILE B 1 40 ? 13.438 5.344 -11.43 1 97.88 40 ILE B CA 1
ATOM 1413 C C . ILE B 1 40 ? 12.234 5.559 -12.352 1 97.88 40 ILE B C 1
ATOM 1415 O O . ILE B 1 40 ? 11.484 6.52 -12.188 1 97.88 40 ILE B O 1
ATOM 1419 N N . ASN B 1 41 ? 12.039 4.59 -13.25 1 97 41 ASN B N 1
ATOM 1420 C CA . ASN B 1 41 ? 10.945 4.703 -14.211 1 97 41 ASN B CA 1
ATOM 1421 C C . ASN B 1 41 ? 9.625 4.227 -13.617 1 97 41 ASN B C 1
ATOM 1423 O O . ASN B 1 41 ? 8.578 4.34 -14.25 1 97 41 ASN B O 1
ATOM 1427 N N . ASP B 1 42 ? 9.656 3.646 -12.445 1 96.62 42 ASP B N 1
ATOM 1428 C CA . ASP B 1 42 ? 8.398 3.326 -11.773 1 96.62 42 ASP B CA 1
ATOM 1429 C C . ASP B 1 42 ? 7.594 4.59 -11.477 1 96.62 42 ASP B C 1
ATOM 1431 O O . ASP B 1 42 ? 8.141 5.574 -10.969 1 96.62 42 ASP B O 1
ATOM 1435 N N . GLN B 1 43 ? 6.367 4.551 -11.695 1 95.44 43 GLN B N 1
ATOM 1436 C CA . GLN B 1 43 ? 5.523 5.738 -11.75 1 95.44 43 GLN B CA 1
ATOM 1437 C C . GLN B 1 43 ? 5.406 6.391 -10.375 1 95.44 43 GLN B C 1
ATOM 1439 O O . GLN B 1 43 ? 5.273 7.609 -10.266 1 95.44 43 GLN B O 1
ATOM 1444 N N . PHE B 1 44 ? 5.473 5.605 -9.336 1 96.75 44 PHE B N 1
ATOM 1445 C CA . PHE B 1 44 ? 5.195 6.117 -7.996 1 96.75 44 PHE B CA 1
ATOM 1446 C C . PHE B 1 44 ? 6.316 7.043 -7.531 1 96.75 44 PHE B C 1
ATOM 1448 O O . PHE B 1 44 ? 6.145 7.805 -6.578 1 96.75 44 PHE B O 1
ATOM 1455 N N . PHE B 1 45 ? 7.453 7.066 -8.203 1 97.19 45 PHE B N 1
ATOM 1456 C CA . PHE B 1 45 ? 8.555 7.93 -7.793 1 97.19 45 PHE B CA 1
ATOM 1457 C C . PHE B 1 45 ? 8.258 9.383 -8.148 1 97.19 45 PHE B C 1
ATOM 1459 O O . PHE B 1 45 ? 8.852 10.297 -7.57 1 97.19 45 PHE B O 1
ATOM 1466 N N . GLN B 1 46 ? 7.387 9.562 -9.078 1 95.31 46 GLN B N 1
ATOM 1467 C CA . GLN B 1 46 ? 7.008 10.922 -9.453 1 95.31 46 GLN B CA 1
ATOM 1468 C C . GLN B 1 46 ? 6.328 11.641 -8.297 1 95.31 46 GLN B C 1
ATOM 1470 O O . GLN B 1 46 ? 6.438 12.859 -8.172 1 95.31 46 GLN B O 1
ATOM 1475 N N . GLY B 1 47 ? 5.734 10.812 -7.504 1 95.88 47 GLY B N 1
ATOM 1476 C CA . GLY B 1 47 ? 4.934 11.43 -6.457 1 95.88 47 GLY B CA 1
ATOM 1477 C C . GLY B 1 47 ? 5.438 11.125 -5.059 1 95.88 47 GLY B C 1
ATOM 1478 O O . GLY B 1 47 ? 5.125 11.844 -4.109 1 95.88 47 GLY B O 1
ATOM 1479 N N . HIS B 1 48 ? 6.188 10.008 -4.785 1 95.81 48 HIS B N 1
ATOM 1480 C CA . HIS B 1 48 ? 6.715 9.602 -3.488 1 95.81 48 HIS B CA 1
ATOM 1481 C C . HIS B 1 48 ? 8.227 9.797 -3.42 1 95.81 48 HIS B C 1
ATOM 1483 O O . HIS B 1 48 ? 8.984 8.828 -3.508 1 95.81 48 HIS B O 1
ATOM 1489 N N . PHE B 1 49 ? 8.875 10.586 -3.348 1 91.56 49 PHE B N 1
ATOM 1490 C CA . PHE B 1 49 ? 8.797 12.039 -3.348 1 91.56 49 PHE B CA 1
ATOM 1491 C C . PHE B 1 49 ? 9.555 12.625 -4.531 1 91.56 49 PHE B C 1
ATOM 1493 O O . PHE B 1 49 ? 10.68 12.211 -4.824 1 91.56 49 PHE B O 1
ATOM 1500 N N . PRO B 1 50 ? 9.148 13.562 -5.094 1 89.81 50 PRO B N 1
ATOM 1501 C CA . PRO B 1 50 ? 9.812 14.086 -6.293 1 89.81 50 PRO B CA 1
ATOM 1502 C C . PRO B 1 50 ? 11.305 14.336 -6.078 1 89.81 50 PRO B C 1
ATOM 1504 O O . PRO B 1 50 ? 12.109 14.086 -6.973 1 89.81 50 PRO B O 1
ATOM 1507 N N . GLU B 1 51 ? 11.75 14.719 -4.887 1 91.25 51 GLU B N 1
ATOM 1508 C CA . GLU B 1 51 ? 13.141 15.102 -4.668 1 91.25 51 GLU B CA 1
ATOM 1509 C C . GLU B 1 51 ? 13.906 14.016 -3.926 1 91.25 51 GLU B C 1
ATOM 1511 O O . GLU B 1 51 ? 15.102 14.156 -3.668 1 91.25 51 GLU B O 1
ATOM 1516 N N . LYS B 1 52 ? 13.336 12.977 -3.52 1 94.31 52 LYS B N 1
ATOM 1517 C CA . LYS B 1 52 ? 13.922 11.875 -2.773 1 94.31 52 LYS B CA 1
ATOM 1518 C C . LYS B 1 52 ? 13.258 10.547 -3.135 1 94.31 52 LYS B C 1
ATOM 1520 O O . LYS B 1 52 ? 12.352 10.094 -2.434 1 94.31 52 LYS B O 1
ATOM 1525 N N . PRO B 1 53 ? 13.805 10 -4.227 1 96.69 53 PRO B N 1
ATOM 1526 C CA . PRO B 1 53 ? 13.133 8.797 -4.707 1 96.69 53 PRO B CA 1
ATOM 1527 C C . PRO B 1 53 ? 13.266 7.617 -3.742 1 96.69 53 PRO B C 1
ATOM 1529 O O . PRO B 1 53 ? 14.352 7.051 -3.604 1 96.69 53 PRO B O 1
ATOM 1532 N N . ILE B 1 54 ? 12.203 7.301 -3.084 1 97.31 54 ILE B N 1
ATOM 1533 C CA . ILE B 1 54 ? 12.055 6.172 -2.172 1 97.31 54 ILE B CA 1
ATOM 1534 C C . ILE B 1 54 ? 10.805 5.375 -2.533 1 97.31 54 ILE B C 1
ATOM 1536 O O . ILE B 1 54 ? 9.727 5.949 -2.707 1 97.31 54 ILE B O 1
ATOM 1540 N N . MET B 1 55 ? 10.961 4.074 -2.734 1 98.5 55 MET B N 1
ATOM 1541 C CA . MET B 1 55 ? 9.789 3.248 -3.01 1 98.5 55 MET B CA 1
ATOM 1542 C C . MET B 1 55 ? 8.82 3.273 -1.832 1 98.5 55 MET B C 1
ATOM 1544 O O . MET B 1 55 ? 9.219 3.074 -0.685 1 98.5 55 MET B O 1
ATOM 1548 N N . PRO B 1 56 ? 7.574 3.559 -2.076 1 98.12 56 PRO B N 1
ATOM 1549 C CA . PRO B 1 56 ? 6.621 3.555 -0.963 1 98.12 56 PRO B CA 1
ATOM 1550 C C . PRO B 1 56 ? 6.574 2.213 -0.233 1 98.12 56 PRO B C 1
ATOM 1552 O O . PRO B 1 56 ? 6.477 1.162 -0.872 1 98.12 56 PRO B O 1
ATOM 1555 N N . GLY B 1 57 ? 6.598 2.232 1.065 1 98.5 57 GLY B N 1
ATOM 1556 C CA . GLY B 1 57 ? 6.52 1.012 1.852 1 98.5 57 GLY B CA 1
ATOM 1557 C C . GLY B 1 57 ? 5.293 0.176 1.541 1 98.5 57 GLY B C 1
ATOM 1558 O O . GLY B 1 57 ? 5.379 -1.05 1.446 1 98.5 57 GLY B O 1
ATOM 1559 N N . VAL B 1 58 ? 4.18 0.754 1.339 1 98.81 58 VAL B N 1
ATOM 1560 C CA . VAL B 1 58 ? 2.93 0.042 1.087 1 98.81 58 VAL B CA 1
ATOM 1561 C C . VAL B 1 58 ? 3.037 -0.745 -0.217 1 98.81 58 VAL B C 1
ATOM 1563 O O . VAL B 1 58 ? 2.402 -1.791 -0.372 1 98.81 58 VAL B O 1
ATOM 1566 N N . LEU B 1 59 ? 3.783 -0.253 -1.17 1 98.69 59 LEU B N 1
ATOM 1567 C CA . LEU B 1 59 ? 3.939 -0.978 -2.426 1 98.69 59 LEU B CA 1
ATOM 1568 C C . LEU B 1 59 ? 4.891 -2.156 -2.26 1 98.69 59 LEU B C 1
ATOM 1570 O O . LEU B 1 59 ? 4.762 -3.17 -2.951 1 98.69 59 LEU B O 1
ATOM 1574 N N . ILE B 1 60 ? 5.848 -2.047 -1.347 1 98.94 60 ILE B N 1
ATOM 1575 C CA . ILE B 1 60 ? 6.648 -3.211 -0.987 1 98.94 60 ILE B CA 1
ATOM 1576 C C . ILE B 1 60 ? 5.75 -4.297 -0.403 1 98.94 60 ILE B C 1
ATOM 1578 O O . ILE B 1 60 ? 5.844 -5.465 -0.79 1 98.94 60 ILE B O 1
ATOM 1582 N N . LEU B 1 61 ? 4.867 -3.879 0.456 1 98.94 61 LEU B N 1
ATOM 1583 C CA . LEU B 1 61 ? 3.889 -4.801 1.028 1 98.94 61 LEU B CA 1
ATOM 1584 C C . LEU B 1 61 ? 3.037 -5.438 -0.065 1 98.94 61 LEU B C 1
ATOM 1586 O O . LEU B 1 61 ? 2.783 -6.645 -0.035 1 98.94 61 LEU B O 1
ATOM 1590 N N . GLU B 1 62 ? 2.594 -4.641 -1.013 1 98.75 62 GLU B N 1
ATOM 1591 C CA . GLU B 1 62 ? 1.808 -5.141 -2.137 1 98.75 62 GLU B CA 1
ATOM 1592 C C . GLU B 1 62 ? 2.598 -6.16 -2.953 1 98.75 62 GLU B C 1
ATOM 1594 O O . GLU B 1 62 ? 2.055 -7.184 -3.371 1 98.75 62 GLU B O 1
ATOM 1599 N N . ALA B 1 63 ? 3.842 -5.879 -3.209 1 98.88 63 ALA B N 1
ATOM 1600 C CA . ALA B 1 63 ? 4.684 -6.812 -3.955 1 98.88 63 ALA B CA 1
ATOM 1601 C C . ALA B 1 63 ? 4.742 -8.172 -3.262 1 98.88 63 ALA B C 1
ATOM 1603 O O . ALA B 1 63 ? 4.652 -9.211 -3.914 1 98.88 63 ALA B O 1
ATOM 1604 N N . LEU B 1 64 ? 4.898 -8.094 -1.961 1 98.94 64 LEU B N 1
ATOM 1605 C CA . LEU B 1 64 ? 4.906 -9.32 -1.167 1 98.94 64 LEU B CA 1
ATOM 1606 C C . LEU B 1 64 ? 3.576 -10.062 -1.297 1 98.94 64 LEU B C 1
ATOM 1608 O O . LEU B 1 64 ? 3.555 -11.281 -1.46 1 98.94 64 LEU B O 1
ATOM 1612 N N . ALA B 1 65 ? 2.494 -9.32 -1.204 1 98.56 65 ALA B N 1
ATOM 1613 C CA . ALA B 1 65 ? 1.164 -9.914 -1.325 1 98.56 65 ALA B CA 1
ATOM 1614 C C . ALA B 1 65 ? 0.976 -10.57 -2.691 1 98.56 65 ALA B C 1
ATOM 1616 O O . ALA B 1 65 ? 0.451 -11.68 -2.789 1 98.56 65 ALA B O 1
ATOM 1617 N N . GLN B 1 66 ? 1.373 -9.891 -3.719 1 98.44 66 GLN B N 1
ATOM 1618 C CA . GLN B 1 66 ? 1.268 -10.43 -5.07 1 98.44 66 GLN B CA 1
ATOM 1619 C C . GLN B 1 66 ? 2.059 -11.727 -5.203 1 98.44 66 GLN B C 1
ATOM 1621 O O . GLN B 1 66 ? 1.579 -12.695 -5.797 1 98.44 66 GLN B O 1
ATOM 1626 N N . LEU B 1 67 ? 3.271 -11.727 -4.68 1 98.75 67 LEU B N 1
ATOM 1627 C CA . LEU B 1 67 ? 4.09 -12.938 -4.73 1 98.75 67 LEU B CA 1
ATOM 1628 C C . LEU B 1 67 ? 3.383 -14.102 -4.051 1 98.75 67 LEU B C 1
ATOM 1630 O O . LEU B 1 67 ? 3.299 -15.195 -4.617 1 98.75 67 LEU B O 1
ATOM 1634 N N . GLY B 1 68 ? 2.912 -13.875 -2.84 1 98 68 GLY B N 1
ATOM 1635 C CA . GLY B 1 68 ? 2.15 -14.906 -2.15 1 98 68 GLY B CA 1
ATOM 1636 C C . GLY B 1 68 ? 0.953 -15.391 -2.943 1 98 68 GLY B C 1
ATOM 1637 O O . GLY B 1 68 ? 0.662 -16.594 -2.965 1 98 68 GLY B O 1
ATOM 1638 N N . ALA B 1 69 ? 0.271 -14.453 -3.588 1 97.25 69 ALA B N 1
ATOM 1639 C CA . ALA B 1 69 ? -0.899 -14.805 -4.391 1 97.25 69 ALA B CA 1
ATOM 1640 C C . ALA B 1 69 ? -0.522 -15.75 -5.527 1 97.25 69 ALA B C 1
ATOM 1642 O O . ALA B 1 69 ? -1.288 -16.656 -5.871 1 97.25 69 ALA B O 1
ATOM 1643 N N . VAL B 1 70 ? 0.642 -15.547 -6.113 1 97.81 70 VAL B N 1
ATOM 1644 C CA . VAL B 1 70 ? 1.09 -16.438 -7.176 1 97.81 70 VAL B CA 1
ATOM 1645 C C . VAL B 1 70 ? 1.115 -17.875 -6.664 1 97.81 70 VAL B C 1
ATOM 1647 O O . VAL B 1 70 ? 0.645 -18.797 -7.348 1 97.81 70 VAL B O 1
ATOM 1650 N N . SER B 1 71 ? 1.669 -18.047 -5.449 1 97.38 71 SER B N 1
ATOM 1651 C CA . SER B 1 71 ? 1.772 -19.391 -4.875 1 97.38 71 SER B CA 1
ATOM 1652 C C . SER B 1 71 ? 0.399 -20.031 -4.719 1 97.38 71 SER B C 1
ATOM 1654 O O . SER B 1 71 ? 0.209 -21.203 -5.066 1 97.38 71 SER B O 1
ATOM 1656 N N . ILE B 1 72 ? -0.524 -19.297 -4.258 1 96.38 72 ILE B N 1
ATOM 1657 C CA . ILE B 1 72 ? -1.851 -19.828 -3.955 1 96.38 72 ILE B CA 1
ATOM 1658 C C . ILE B 1 72 ? -2.635 -20.016 -5.25 1 96.38 72 ILE B C 1
ATOM 1660 O O . ILE B 1 72 ? -3.248 -21.078 -5.457 1 96.38 72 ILE B O 1
ATOM 1664 N N . LEU B 1 73 ? -2.582 -19.078 -6.164 1 96.19 73 LEU B N 1
ATOM 1665 C CA . LEU B 1 73 ? -3.348 -19.109 -7.406 1 96.19 73 LEU B CA 1
ATOM 1666 C C . LEU B 1 73 ? -2.789 -20.156 -8.359 1 96.19 73 LEU B C 1
ATOM 1668 O O . LEU B 1 73 ? -3.438 -20.516 -9.344 1 96.19 73 LEU B O 1
ATOM 1672 N N . SER B 1 74 ? -1.602 -20.609 -8.039 1 95.75 74 SER B N 1
ATOM 1673 C CA . SER B 1 74 ? -1.01 -21.672 -8.844 1 95.75 74 SER B CA 1
ATOM 1674 C C . SER B 1 74 ? -1.636 -23.031 -8.516 1 95.75 74 SER B C 1
ATOM 1676 O O . SER B 1 74 ? -1.456 -24 -9.258 1 95.75 74 SER B O 1
ATOM 1678 N N . MET B 1 75 ? -2.311 -23.062 -7.391 1 94.94 75 MET B N 1
ATOM 1679 C CA . MET B 1 75 ? -3.053 -24.281 -7.043 1 94.94 75 MET B CA 1
ATOM 1680 C C . MET B 1 75 ? -4.285 -24.438 -7.93 1 94.94 75 MET B C 1
ATOM 1682 O O . MET B 1 75 ? -4.977 -23.453 -8.211 1 94.94 75 MET B O 1
ATOM 1686 N N . ASN B 1 76 ? -4.645 -25.594 -8.25 1 94.75 76 ASN B N 1
ATOM 1687 C CA . ASN B 1 76 ? -5.715 -25.875 -9.195 1 94.75 76 ASN B CA 1
ATOM 1688 C C . ASN B 1 76 ? -7.051 -25.312 -8.727 1 94.75 76 ASN B C 1
ATOM 1690 O O . ASN B 1 76 ? -7.824 -24.781 -9.523 1 94.75 76 ASN B O 1
ATOM 1694 N N . GLU B 1 77 ? -7.305 -25.391 -7.496 1 94.12 77 GLU B N 1
ATOM 1695 C CA . GLU B 1 77 ? -8.602 -25.016 -6.949 1 94.12 77 GLU B CA 1
ATOM 1696 C C . GLU B 1 77 ? -8.781 -23.5 -6.969 1 94.12 77 GLU B C 1
ATOM 1698 O O . GLU B 1 77 ? -9.906 -23 -6.867 1 94.12 77 GLU B O 1
ATOM 1703 N N . PHE B 1 78 ? -7.68 -22.75 -7.188 1 95.06 78 PHE B N 1
ATOM 1704 C CA . PHE B 1 78 ? -7.773 -21.297 -7.098 1 95.06 78 PHE B CA 1
ATOM 1705 C C . PHE B 1 78 ? -7.434 -20.656 -8.43 1 95.06 78 PHE B C 1
ATOM 1707 O O . PHE B 1 78 ? -7.453 -19.422 -8.555 1 95.06 78 PHE B O 1
ATOM 1714 N N . LYS B 1 79 ? -7.16 -21.406 -9.414 1 94.12 79 LYS B N 1
ATOM 1715 C CA . LYS B 1 79 ? -6.758 -20.875 -10.719 1 94.12 79 LYS B CA 1
ATOM 1716 C C . LYS B 1 79 ? -7.832 -19.969 -11.297 1 94.12 79 LYS B C 1
ATOM 1718 O O . LYS B 1 79 ? -9.016 -20.312 -11.297 1 94.12 79 LYS B O 1
ATOM 1723 N N . GLY B 1 80 ? -7.379 -18.797 -11.688 1 92.19 80 GLY B N 1
ATOM 1724 C CA . GLY B 1 80 ? -8.281 -17.891 -12.383 1 92.19 80 GLY B CA 1
ATOM 1725 C C . GLY B 1 80 ? -9.102 -17.016 -11.445 1 92.19 80 GLY B C 1
ATOM 1726 O O . GLY B 1 80 ? -9.828 -16.141 -11.891 1 92.19 80 GLY B O 1
ATOM 1727 N N . LYS B 1 81 ? -9.008 -17.281 -10.203 1 93.25 81 LYS B N 1
ATOM 1728 C CA . LYS B 1 81 ? -9.758 -16.484 -9.234 1 93.25 81 LYS B CA 1
ATOM 1729 C C . LYS B 1 81 ? -9.039 -15.18 -8.922 1 93.25 81 LYS B C 1
ATOM 1731 O O . LYS B 1 81 ? -7.855 -15.023 -9.234 1 93.25 81 LYS B O 1
ATOM 1736 N N . ILE B 1 82 ? -9.758 -14.242 -8.352 1 92.75 82 ILE B N 1
ATOM 1737 C CA . ILE B 1 82 ? -9.211 -12.93 -8.016 1 92.75 82 ILE B CA 1
ATOM 1738 C C . ILE B 1 82 ? -8.742 -12.922 -6.566 1 92.75 82 ILE B C 1
ATOM 1740 O O . ILE B 1 82 ? -9.5 -13.266 -5.656 1 92.75 82 ILE B O 1
ATOM 1744 N N . PRO B 1 83 ? -7.523 -12.633 -6.367 1 94.5 83 PRO B N 1
ATOM 1745 C CA . PRO B 1 83 ? -7.027 -12.5 -5 1 94.5 83 PRO B CA 1
ATOM 1746 C C . PRO B 1 83 ? -7.332 -11.133 -4.391 1 94.5 83 PRO B C 1
ATOM 1748 O O . PRO B 1 83 ? -7.176 -10.109 -5.059 1 94.5 83 PRO B O 1
ATOM 1751 N N . MET B 1 84 ? -7.734 -11.102 -3.135 1 94.88 84 MET B N 1
ATOM 1752 C CA . MET B 1 84 ? -7.98 -9.859 -2.406 1 94.88 84 MET B CA 1
ATOM 1753 C C . MET B 1 84 ? -7.121 -9.789 -1.148 1 94.88 84 MET B C 1
ATOM 1755 O O . MET B 1 84 ? -6.961 -10.789 -0.444 1 94.88 84 MET B O 1
ATOM 1759 N N . PHE B 1 85 ? -6.523 -8.711 -0.983 1 97.38 85 PHE B N 1
ATOM 1760 C CA . PHE B 1 85 ? -5.773 -8.453 0.239 1 97.38 85 PHE B CA 1
ATOM 1761 C C . PHE B 1 85 ? -6.715 -8.172 1.404 1 97.38 85 PHE B C 1
ATOM 1763 O O . PHE B 1 85 ? -7.309 -7.098 1.485 1 97.38 85 PHE B O 1
ATOM 1770 N N . ALA B 1 86 ? -6.82 -9.062 2.311 1 97.44 86 ALA B N 1
ATOM 1771 C CA . ALA B 1 86 ? -7.832 -8.953 3.359 1 97.44 86 ALA B CA 1
ATOM 1772 C C . ALA B 1 86 ? -7.281 -8.219 4.582 1 97.44 86 ALA B C 1
ATOM 1774 O O . ALA B 1 86 ? -8.023 -7.539 5.289 1 97.44 86 ALA B O 1
ATOM 1775 N N . GLY B 1 87 ? -6.027 -8.406 4.84 1 98.62 87 GLY B N 1
ATOM 1776 C CA . GLY B 1 87 ? -5.438 -7.773 6.012 1 98.62 87 GLY B CA 1
ATOM 1777 C C . GLY B 1 87 ? -3.936 -7.957 6.098 1 98.62 87 GLY B C 1
ATOM 1778 O O . GLY B 1 87 ? -3.344 -8.664 5.277 1 98.62 87 GLY B O 1
ATOM 1779 N N . ALA B 1 88 ? -3.344 -7.332 7.039 1 98.81 88 ALA B N 1
ATOM 1780 C CA . ALA B 1 88 ? -1.919 -7.449 7.34 1 98.81 88 ALA B CA 1
ATOM 1781 C C . ALA B 1 88 ? -1.641 -7.148 8.812 1 98.81 88 ALA B C 1
ATOM 1783 O O . ALA B 1 88 ? -2.346 -6.352 9.43 1 98.81 88 ALA B O 1
ATOM 1784 N N . ASP B 1 89 ? -0.615 -7.797 9.336 1 98.81 89 ASP B N 1
ATOM 1785 C CA . ASP B 1 89 ? -0.185 -7.605 10.719 1 98.81 89 ASP B CA 1
ATOM 1786 C C . ASP B 1 89 ? 1.339 -7.578 10.82 1 98.81 89 ASP B C 1
ATOM 1788 O O . ASP B 1 89 ? 2.033 -8.125 9.961 1 98.81 89 ASP B O 1
ATOM 1792 N N . LYS B 1 90 ? 1.833 -6.895 11.812 1 98.69 90 LYS B N 1
ATOM 1793 C CA . LYS B 1 90 ? 3.258 -6.867 12.133 1 98.69 90 LYS B CA 1
ATOM 1794 C C . LYS B 1 90 ? 4.078 -6.387 10.938 1 98.69 90 LYS B C 1
ATOM 1796 O O . LYS B 1 90 ? 5.129 -6.953 10.625 1 98.69 90 LYS B O 1
ATOM 1801 N N . VAL B 1 91 ? 3.512 -5.449 10.234 1 98.94 91 VAL B N 1
ATOM 1802 C CA . VAL B 1 91 ? 4.246 -4.879 9.109 1 98.94 91 VAL B CA 1
ATOM 1803 C C . VAL B 1 91 ? 5.355 -3.963 9.633 1 98.94 91 VAL B C 1
ATOM 1805 O O . VAL B 1 91 ? 5.109 -3.094 10.469 1 98.94 91 VAL B O 1
ATOM 1808 N N . LYS B 1 92 ? 6.504 -4.16 9.164 1 98.81 92 LYS B N 1
ATOM 1809 C CA . LYS B 1 92 ? 7.645 -3.307 9.484 1 98.81 92 LYS B CA 1
ATOM 1810 C C . LYS B 1 92 ? 8.414 -2.918 8.227 1 98.81 92 LYS B C 1
ATOM 1812 O O . LYS B 1 92 ? 8.766 -3.779 7.418 1 98.81 92 LYS B O 1
ATOM 1817 N N . TRP B 1 93 ? 8.586 -1.661 8 1 98.56 93 TRP B N 1
ATOM 1818 C CA . TRP B 1 93 ? 9.492 -1.141 6.984 1 98.56 93 TRP B CA 1
ATOM 1819 C C . TRP B 1 93 ? 10.773 -0.615 7.617 1 98.56 93 TRP B C 1
ATOM 1821 O O . TRP B 1 93 ? 10.75 0.356 8.383 1 98.56 93 TRP B O 1
ATOM 1831 N N . ARG B 1 94 ? 11.891 -1.1 7.281 1 97.31 94 ARG B N 1
ATOM 1832 C CA . ARG B 1 94 ? 13.094 -0.918 8.078 1 97.31 94 ARG B CA 1
ATOM 1833 C C . ARG B 1 94 ? 14.07 0.035 7.391 1 97.31 94 ARG B C 1
ATOM 1835 O O . ARG B 1 94 ? 14.75 0.821 8.055 1 97.31 94 ARG B O 1
ATOM 1842 N N . LYS B 1 95 ? 14.219 -0.115 6.086 1 96.38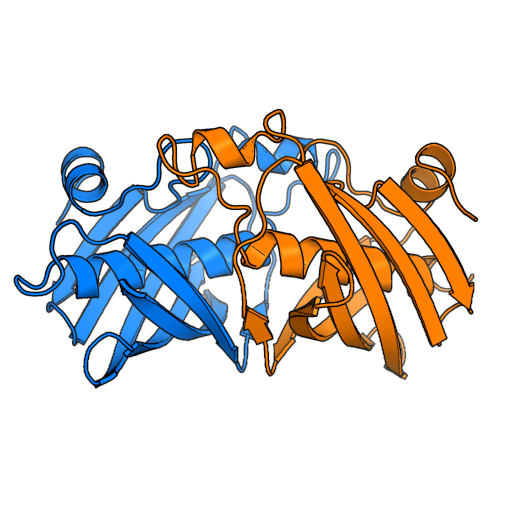 95 LYS B N 1
ATOM 1843 C CA . LYS B 1 95 ? 15.156 0.694 5.309 1 96.38 95 LYS B CA 1
ATOM 1844 C C . LYS B 1 95 ? 14.531 1.147 3.994 1 96.38 95 LYS B C 1
ATOM 1846 O O . LYS B 1 95 ? 13.703 0.44 3.418 1 96.38 95 LYS B O 1
ATOM 1851 N N . PRO B 1 96 ? 14.992 2.344 3.562 1 97.19 96 PRO B N 1
ATOM 1852 C CA . PRO B 1 96 ? 14.477 2.803 2.268 1 97.19 96 PRO B CA 1
ATOM 1853 C C . PRO B 1 96 ? 14.922 1.912 1.109 1 97.19 96 PRO B C 1
ATOM 1855 O O . PRO B 1 96 ? 16.016 1.351 1.141 1 97.19 96 PRO B O 1
ATOM 1858 N N . VAL B 1 97 ? 14.047 1.689 0.211 1 98.69 97 VAL B N 1
ATOM 1859 C CA . VAL B 1 97 ? 14.344 1.053 -1.069 1 98.69 97 VAL B CA 1
ATOM 1860 C C . VAL B 1 97 ? 14.391 2.109 -2.172 1 98.69 97 VAL B C 1
ATOM 1862 O O . VAL B 1 97 ? 13.484 2.936 -2.291 1 98.69 97 VAL B O 1
ATOM 1865 N N . VAL B 1 98 ? 15.5 2.115 -2.967 1 98.56 98 VAL B N 1
ATOM 1866 C CA . VAL B 1 98 ? 15.727 3.203 -3.914 1 98.56 98 VAL B CA 1
ATOM 1867 C C . VAL B 1 98 ? 15.953 2.633 -5.312 1 98.56 98 VAL B C 1
ATOM 1869 O O . VAL B 1 98 ? 16.219 1.439 -5.465 1 98.56 98 VAL B O 1
ATOM 1872 N N . PRO B 1 99 ? 15.742 3.518 -6.367 1 98.56 99 PRO B N 1
ATOM 1873 C CA . PRO B 1 99 ? 16 3.041 -7.727 1 98.56 99 PRO B CA 1
ATOM 1874 C C . PRO B 1 99 ? 17.391 2.4 -7.871 1 98.56 99 PRO B C 1
ATOM 1876 O O . PRO B 1 99 ? 18.375 2.941 -7.375 1 98.56 99 PRO B O 1
ATOM 1879 N N . GLY B 1 100 ? 17.391 1.314 -8.547 1 98.75 100 GLY B N 1
ATOM 1880 C CA . GLY B 1 100 ? 18.625 0.559 -8.688 1 98.75 100 GLY B CA 1
ATOM 1881 C C . GLY B 1 100 ? 18.672 -0.677 -7.809 1 98.75 100 GLY B C 1
ATOM 1882 O O . GLY B 1 100 ? 19.453 -1.602 -8.07 1 98.75 100 GLY B O 1
ATOM 1883 N N . ASP B 1 101 ? 17.891 -0.707 -6.797 1 98.88 101 ASP B N 1
ATOM 1884 C CA . ASP B 1 101 ? 17.812 -1.868 -5.918 1 98.88 101 ASP B CA 1
ATOM 1885 C C . ASP B 1 101 ? 17.062 -3.018 -6.59 1 98.88 101 ASP B C 1
ATOM 1887 O O . ASP B 1 101 ? 16.188 -2.789 -7.434 1 98.88 101 ASP B O 1
ATOM 1891 N N . ARG B 1 102 ? 17.469 -4.203 -6.305 1 98.94 102 ARG B N 1
ATOM 1892 C CA . ARG B 1 102 ? 16.594 -5.352 -6.52 1 98.94 102 ARG B CA 1
ATOM 1893 C C . ARG B 1 102 ? 15.922 -5.777 -5.223 1 98.94 102 ARG B C 1
ATOM 1895 O O . ARG B 1 102 ? 16.594 -6.082 -4.234 1 98.94 102 ARG B O 1
ATOM 1902 N N . LEU B 1 103 ? 14.672 -5.77 -5.203 1 98.94 103 LEU B N 1
ATOM 1903 C CA . LEU B 1 103 ? 13.875 -6.188 -4.059 1 98.94 103 LEU B CA 1
ATOM 1904 C C . LEU B 1 103 ? 13.617 -7.691 -4.09 1 98.94 103 LEU B C 1
ATOM 1906 O O . LEU B 1 103 ? 12.766 -8.164 -4.848 1 98.94 103 LEU B O 1
ATOM 1910 N N . ASP B 1 104 ? 14.336 -8.398 -3.287 1 98.94 104 ASP B N 1
ATOM 1911 C CA . ASP B 1 104 ? 14.117 -9.836 -3.168 1 98.94 104 ASP B CA 1
ATOM 1912 C C . ASP B 1 104 ? 12.953 -10.133 -2.227 1 98.94 104 ASP B C 1
ATOM 1914 O O . ASP B 1 104 ? 12.891 -9.602 -1.115 1 98.94 104 ASP B O 1
ATOM 1918 N N . LEU B 1 105 ? 12.102 -10.953 -2.705 1 98.94 105 LEU B N 1
ATOM 1919 C CA . LEU B 1 105 ? 10.844 -11.211 -2.01 1 98.94 105 LEU B CA 1
ATOM 1920 C C . LEU B 1 105 ? 10.719 -12.688 -1.643 1 98.94 105 LEU B C 1
ATOM 1922 O O . LEU B 1 105 ? 11.141 -13.562 -2.404 1 98.94 105 LEU B O 1
ATOM 1926 N N . SER B 1 106 ? 10.125 -12.945 -0.552 1 98.94 106 SER B N 1
ATOM 1927 C CA . SER B 1 106 ? 9.766 -14.312 -0.163 1 98.94 106 SER B CA 1
ATOM 1928 C C . SER B 1 106 ? 8.484 -14.328 0.669 1 98.94 106 SER B C 1
ATOM 1930 O O . SER B 1 106 ? 8.172 -13.352 1.354 1 98.94 106 SER B O 1
ATOM 1932 N N . CYS B 1 107 ? 7.797 -15.453 0.581 1 98.88 107 CYS B N 1
ATOM 1933 C CA . CYS B 1 107 ? 6.578 -15.656 1.354 1 98.88 107 CYS B CA 1
ATOM 1934 C C . CYS B 1 107 ? 6.379 -17.125 1.688 1 98.88 107 CYS B C 1
ATOM 1936 O O . CYS B 1 107 ? 6.512 -17.984 0.816 1 98.88 107 CYS B O 1
ATOM 1938 N N . GLU B 1 108 ? 6.141 -17.406 2.916 1 98.88 108 GLU B N 1
ATOM 1939 C CA . GLU B 1 108 ? 5.738 -18.734 3.389 1 98.88 108 GLU B CA 1
ATOM 1940 C C . GLU B 1 108 ? 4.27 -18.75 3.801 1 98.88 108 GLU B C 1
ATOM 1942 O O . GLU B 1 108 ? 3.865 -18.016 4.707 1 98.88 108 GLU B O 1
ATOM 1947 N N . ILE B 1 109 ? 3.514 -19.625 3.213 1 98 109 ILE B N 1
ATOM 1948 C CA . ILE B 1 109 ? 2.105 -19.75 3.572 1 98 109 ILE B CA 1
ATOM 1949 C C . ILE B 1 109 ? 1.977 -20.594 4.836 1 98 109 ILE B C 1
ATOM 1951 O O . ILE B 1 109 ? 2.24 -21.797 4.816 1 98 109 ILE B O 1
ATOM 1955 N N . ILE B 1 110 ? 1.488 -20.016 5.863 1 98.06 110 ILE B N 1
ATOM 1956 C CA . ILE B 1 110 ? 1.512 -20.719 7.141 1 98.06 110 ILE B CA 1
ATOM 1957 C C . ILE B 1 110 ? 0.117 -21.25 7.465 1 98.06 110 ILE B C 1
ATOM 1959 O O . ILE B 1 110 ? -0.042 -22.109 8.344 1 98.06 110 ILE B O 1
ATOM 1963 N N . LYS B 1 111 ? -0.83 -20.688 6.852 1 96.94 111 LYS B N 1
ATOM 1964 C CA . LYS B 1 111 ? -2.207 -21.141 7.02 1 96.94 111 LYS B CA 1
ATOM 1965 C C . LYS B 1 111 ? -2.99 -21.016 5.715 1 96.94 111 LYS B C 1
ATOM 1967 O O . LYS B 1 111 ? -2.85 -20.031 4.996 1 96.94 111 LYS B O 1
ATOM 1972 N N . LEU B 1 112 ? -3.789 -22.047 5.398 1 94.56 112 LEU B N 1
ATOM 1973 C CA . LEU B 1 112 ? -4.719 -22.031 4.273 1 94.56 112 LEU B CA 1
ATOM 1974 C C . LEU B 1 112 ? -6 -22.781 4.625 1 94.56 112 LEU B C 1
ATOM 1976 O O . LEU B 1 112 ? -5.984 -24.016 4.773 1 94.56 112 LEU B O 1
ATOM 1980 N N . ARG B 1 113 ? -7 -22.062 4.824 1 94.25 113 ARG B N 1
ATOM 1981 C CA . ARG B 1 113 ? -8.312 -22.625 5.148 1 94.25 113 ARG B CA 1
ATOM 1982 C C . ARG B 1 113 ? -9.367 -22.156 4.145 1 94.25 113 ARG B C 1
ATOM 1984 O O . ARG B 1 113 ? -9.867 -21.031 4.242 1 94.25 113 ARG B O 1
ATOM 1991 N N . GLY B 1 114 ? -9.695 -23.094 3.256 1 92.81 114 GLY B N 1
ATOM 1992 C CA . GLY B 1 114 ? -10.57 -22.656 2.18 1 92.81 114 GLY B CA 1
ATOM 1993 C C . GLY B 1 114 ? -10.008 -21.516 1.36 1 92.81 114 GLY B C 1
ATOM 1994 O O . GLY B 1 114 ? -8.875 -21.609 0.866 1 92.81 114 GLY B O 1
ATOM 1995 N N . PRO B 1 115 ? -10.828 -20.406 1.304 1 93 115 PRO B N 1
ATOM 1996 C CA . PRO B 1 115 ? -10.375 -19.297 0.457 1 93 115 PRO B CA 1
ATOM 1997 C C . PRO B 1 115 ? -9.477 -18.312 1.205 1 93 115 PRO B C 1
ATOM 1999 O O . PRO B 1 115 ? -9.016 -17.328 0.627 1 93 115 PRO B O 1
ATOM 2002 N N . ILE B 1 116 ? -9.266 -18.641 2.459 1 95.75 116 ILE B N 1
ATOM 2003 C CA . ILE B 1 116 ? -8.492 -17.703 3.258 1 95.75 116 ILE B CA 1
ATOM 2004 C C . ILE B 1 116 ? -7.086 -18.234 3.48 1 95.75 116 ILE B C 1
ATOM 2006 O O . ILE B 1 116 ? -6.914 -19.391 3.889 1 95.75 116 ILE B O 1
ATOM 2010 N N . GLY B 1 117 ? -6.148 -17.469 3.209 1 96.12 117 GLY B N 1
ATOM 2011 C CA . GLY B 1 117 ? -4.758 -17.812 3.443 1 96.12 117 GLY B CA 1
ATOM 2012 C C . GLY B 1 117 ? -4 -16.766 4.23 1 96.12 117 GLY B C 1
ATOM 2013 O O . GLY B 1 117 ? -4.305 -15.57 4.133 1 96.12 117 GLY B O 1
ATOM 2014 N N . ILE B 1 118 ? -3.016 -17.219 5.043 1 98.31 118 ILE B N 1
ATOM 2015 C CA . ILE B 1 118 ? -2.113 -16.328 5.785 1 98.31 118 ILE B CA 1
ATOM 2016 C C . ILE B 1 118 ? -0.665 -16.688 5.461 1 98.31 118 ILE B C 1
ATOM 2018 O O . ILE B 1 118 ? -0.305 -17.875 5.422 1 98.31 118 ILE B O 1
ATOM 2022 N N . GLY B 1 119 ? 0.11 -15.719 5.215 1 98.56 119 GLY B N 1
ATOM 2023 C CA . GLY B 1 119 ? 1.515 -15.938 4.91 1 98.56 119 GLY B CA 1
ATOM 2024 C C . GLY B 1 119 ? 2.441 -15.016 5.68 1 98.56 119 GLY B C 1
ATOM 2025 O O . GLY B 1 119 ? 2.068 -13.898 6.023 1 98.56 119 GLY B O 1
ATOM 2026 N N . LYS B 1 120 ? 3.633 -15.508 5.965 1 98.88 120 LYS B N 1
ATOM 2027 C CA . LYS B 1 120 ? 4.738 -14.688 6.449 1 98.88 120 LYS B CA 1
ATOM 2028 C C . LYS B 1 120 ? 5.637 -14.242 5.301 1 98.88 120 LYS B C 1
ATOM 2030 O O . LYS B 1 120 ? 6.199 -15.078 4.59 1 98.88 120 LYS B O 1
ATOM 2035 N N . ALA B 1 121 ? 5.754 -13 5.129 1 98.94 121 ALA B N 1
ATOM 2036 C CA . ALA B 1 121 ? 6.441 -12.453 3.957 1 98.94 121 ALA B CA 1
ATOM 2037 C C . ALA B 1 121 ? 7.613 -11.57 4.371 1 98.94 121 ALA B C 1
ATOM 2039 O O . ALA B 1 121 ? 7.543 -10.867 5.379 1 98.94 121 ALA B O 1
ATOM 2040 N N . VAL B 1 122 ? 8.672 -11.633 3.561 1 98.94 122 VAL B N 1
ATOM 2041 C CA . VAL B 1 122 ? 9.883 -10.859 3.834 1 98.94 122 VAL B CA 1
ATOM 2042 C C . VAL B 1 122 ? 10.445 -10.297 2.527 1 98.94 122 VAL B C 1
ATOM 2044 O O . VAL B 1 122 ? 10.453 -10.992 1.505 1 98.94 122 VAL B O 1
ATOM 2047 N N . ALA B 1 123 ? 10.867 -9.07 2.557 1 98.94 123 ALA B N 1
ATOM 2048 C CA . ALA B 1 123 ? 11.594 -8.445 1.452 1 98.94 123 ALA B CA 1
ATOM 2049 C C . ALA B 1 123 ? 13 -8.039 1.882 1 98.94 123 ALA B C 1
ATOM 2051 O O . ALA B 1 123 ? 13.195 -7.535 2.992 1 98.94 123 ALA B O 1
ATOM 2052 N N . THR B 1 124 ? 14 -8.242 1.049 1 98.94 124 THR B N 1
ATOM 2053 C CA . THR B 1 124 ? 15.383 -7.875 1.336 1 98.94 124 THR B CA 1
ATOM 2054 C C . THR B 1 124 ? 16.016 -7.16 0.144 1 98.94 124 THR B C 1
ATOM 2056 O O . THR B 1 124 ? 15.562 -7.328 -0.993 1 98.94 124 THR B O 1
ATOM 2059 N N . VAL B 1 125 ? 16.953 -6.316 0.355 1 98.94 125 VAL B N 1
ATOM 2060 C CA . VAL B 1 125 ? 17.859 -5.734 -0.624 1 98.94 125 VAL B CA 1
ATOM 2061 C C . VAL B 1 125 ? 19.312 -6.055 -0.239 1 98.94 125 VAL B C 1
ATOM 2063 O O . VAL B 1 125 ? 19.75 -5.719 0.86 1 98.94 125 VAL B O 1
ATOM 2066 N N . GLU B 1 126 ? 19.969 -6.758 -1.083 1 98.5 126 GLU B N 1
ATOM 2067 C CA . GLU B 1 126 ? 21.344 -7.172 -0.806 1 98.5 126 GLU B CA 1
ATOM 2068 C C . GLU B 1 126 ? 21.438 -7.914 0.525 1 98.5 126 GLU B C 1
ATOM 2070 O O . GLU B 1 126 ? 22.312 -7.633 1.337 1 98.5 126 GLU B O 1
ATOM 2075 N N . GLY B 1 127 ? 20.438 -8.703 0.718 1 98.5 127 GLY B N 1
ATOM 2076 C CA . GLY B 1 127 ? 20.469 -9.594 1.864 1 98.5 127 GLY B CA 1
ATOM 2077 C C . GLY B 1 127 ? 20 -8.938 3.146 1 98.5 127 GLY B C 1
ATOM 2078 O O . GLY B 1 127 ? 19.875 -9.594 4.18 1 98.5 127 GLY B O 1
ATOM 2079 N N . LYS B 1 128 ? 19.719 -7.664 3.121 1 98.75 128 LYS B N 1
ATOM 2080 C CA . LYS B 1 128 ? 19.25 -6.945 4.305 1 98.75 128 LYS B CA 1
ATOM 2081 C C . LYS B 1 128 ? 17.734 -6.801 4.297 1 98.75 128 LYS B C 1
ATOM 2083 O O . LYS B 1 128 ? 17.156 -6.34 3.312 1 98.75 128 LYS B O 1
ATOM 2088 N N . LYS B 1 129 ? 17.203 -7.234 5.391 1 98.88 129 LYS B N 1
ATOM 2089 C CA . LYS B 1 129 ? 15.75 -7.148 5.504 1 98.88 129 LYS B CA 1
ATOM 2090 C C . LYS B 1 129 ? 15.273 -5.699 5.445 1 98.88 129 LYS B C 1
ATOM 2092 O O . LYS B 1 129 ? 15.75 -4.855 6.211 1 98.88 129 LYS B O 1
ATOM 2097 N N . VAL B 1 130 ? 14.297 -5.383 4.547 1 98.88 130 VAL B N 1
ATOM 2098 C CA . VAL B 1 130 ? 13.781 -4.023 4.414 1 98.88 130 VAL B CA 1
ATOM 2099 C C . VAL B 1 130 ? 12.305 -3.988 4.777 1 98.88 130 VAL B C 1
ATOM 2101 O O . VAL B 1 130 ? 11.742 -2.92 5.039 1 98.88 130 VAL B O 1
ATOM 2104 N N . CYS B 1 131 ? 11.656 -5.156 4.742 1 98.94 131 CYS B N 1
ATOM 2105 C CA . CYS B 1 131 ? 10.242 -5.25 5.113 1 98.94 131 CYS B CA 1
ATOM 2106 C C . CYS B 1 131 ? 9.891 -6.66 5.566 1 98.94 131 CYS B C 1
ATOM 2108 O O . CYS B 1 131 ? 10.461 -7.637 5.074 1 98.94 131 CYS B O 1
ATOM 2110 N N . GLU 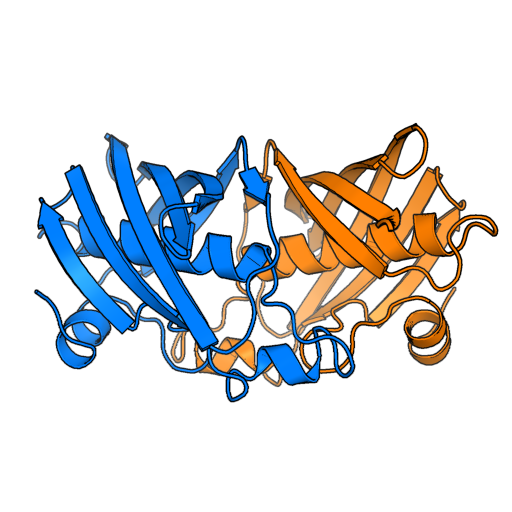B 1 132 ? 8.953 -6.781 6.457 1 98.94 132 GLU B N 1
ATOM 2111 C CA . GLU B 1 132 ? 8.328 -8.039 6.848 1 98.94 132 GLU B CA 1
ATOM 2112 C C . GLU B 1 132 ? 6.867 -7.84 7.242 1 98.94 132 GLU B C 1
ATOM 2114 O O . GLU B 1 132 ? 6.477 -6.742 7.648 1 98.94 132 GLU B O 1
ATOM 2119 N N . ALA B 1 133 ? 6.133 -8.891 7.156 1 98.94 133 ALA B N 1
ATOM 2120 C CA . ALA B 1 133 ? 4.711 -8.789 7.473 1 98.94 133 ALA B CA 1
ATOM 2121 C C . ALA B 1 133 ? 4.059 -10.164 7.508 1 98.94 133 ALA B C 1
ATOM 2123 O O . ALA B 1 133 ? 4.562 -11.117 6.902 1 98.94 133 ALA B O 1
ATOM 2124 N N . GLU B 1 134 ? 3.023 -10.25 8.273 1 98.88 134 GLU B N 1
ATOM 2125 C CA . GLU B 1 134 ? 2.016 -11.281 8.055 1 98.88 134 GLU B CA 1
ATOM 2126 C C . GLU B 1 134 ? 0.884 -10.773 7.172 1 98.88 134 GLU B C 1
ATOM 2128 O O . GLU B 1 134 ? 0.255 -9.758 7.484 1 98.88 134 GLU B O 1
ATOM 2133 N N . ILE B 1 135 ? 0.658 -11.445 6.113 1 98.75 135 ILE B N 1
ATOM 2134 C CA . ILE B 1 135 ? -0.332 -10.977 5.148 1 98.75 135 ILE B CA 1
ATOM 2135 C C . ILE B 1 135 ? -1.489 -11.969 5.074 1 98.75 135 ILE B C 1
ATOM 2137 O O . ILE B 1 135 ? -1.283 -13.18 5.176 1 98.75 135 ILE B O 1
ATOM 2141 N N . MET B 1 136 ? -2.68 -11.43 4.945 1 98.12 136 MET B N 1
ATOM 2142 C CA . MET B 1 136 ? -3.891 -12.242 4.84 1 98.12 136 MET B CA 1
ATOM 2143 C C . MET B 1 136 ? -4.582 -12.008 3.5 1 98.12 136 MET B C 1
ATOM 2145 O O . MET B 1 136 ? -4.828 -10.867 3.111 1 98.12 136 MET B O 1
ATOM 2149 N N . PHE B 1 137 ? -4.895 -13.078 2.852 1 95.94 137 PHE B N 1
ATOM 2150 C CA . PHE B 1 137 ? -5.562 -13.016 1.555 1 95.94 137 PHE B CA 1
ATOM 2151 C C . PHE B 1 137 ? -6.895 -13.758 1.597 1 95.94 137 PHE B C 1
ATOM 2153 O O . PHE B 1 137 ? -7.059 -14.711 2.355 1 95.94 137 PHE B O 1
ATOM 2160 N N . ALA B 1 138 ? -7.734 -13.258 0.794 1 95 138 ALA B N 1
ATOM 2161 C CA . ALA B 1 138 ? -8.984 -13.945 0.477 1 95 138 ALA B CA 1
ATOM 2162 C C . ALA B 1 138 ? -9.109 -14.188 -1.023 1 95 138 ALA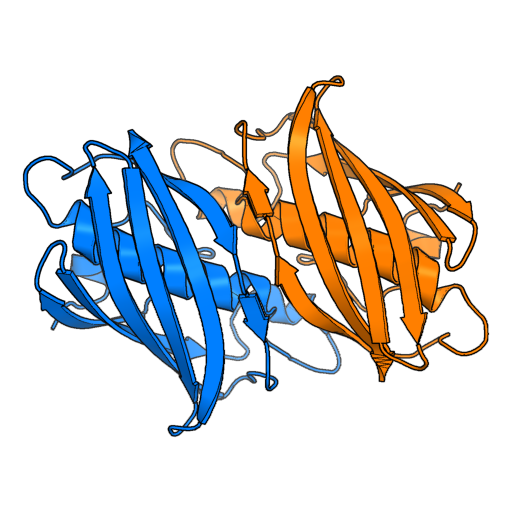 B C 1
ATOM 2164 O O . ALA B 1 138 ? -8.82 -13.305 -1.831 1 95 138 ALA B O 1
ATOM 2165 N N . ILE B 1 139 ? -9.414 -15.406 -1.392 1 92.31 139 ILE B N 1
ATOM 2166 C CA . ILE B 1 139 ? -9.539 -15.766 -2.799 1 92.31 139 ILE B CA 1
ATOM 2167 C C . ILE B 1 139 ? -11.008 -16 -3.145 1 92.31 139 ILE B C 1
ATOM 2169 O O . ILE B 1 139 ? -11.688 -16.797 -2.49 1 92.31 139 ILE B O 1
ATOM 2173 N N . GLY B 1 140 ? -11.5 -15.266 -4.082 1 83.44 140 GLY B N 1
ATOM 2174 C CA . GLY B 1 140 ? -12.898 -15.477 -4.434 1 83.44 140 GLY B CA 1
ATOM 2175 C C . GLY B 1 140 ? -13.172 -15.32 -5.918 1 83.44 140 GLY B C 1
ATOM 2176 O O . GLY B 1 140 ? -12.328 -14.805 -6.656 1 83.44 140 GLY B O 1
#